Protein AF-A0AA40BGR5-F1 (afdb_monomer_lite)

Organism: NCBI:txid1954250

Sequence (204 aa):
MEEKKPSAESEKVHRRSKRTSSKPPSPSQRLQRAAAMRRQRLAENTSQNIFEPGDKKKPPAVASTPVVPPRRPSARLVVLESSSQRTSSKFTSGEGSMAPAQDDRDIADKDILKGLKIICAASADPDLDNWIRCKTGLRLRRFLADLKTFDTLSEEGKSAVDEQRARRRRAERRRLQAERGAAREVVAQRSMRIQAPPPPGPAG

Foldseek 3Di:
DDDDDDDDDDDDDDDDPPPDPDDDDDPVRVVVVVVVVVVVVVVVVVVPPDDDDDDDDDDDDDDDDDDDDDDDDDDDDDDDDDDDDDPDDDPPPDPDDPDPPDDCVPPDPVVVVVVVVVLVVLLVDPVSQVVVCVVPVDRSVVVVVVVVVVVVVVVVVVVVVVVVVVVVVVVVVVVVVVVVVVVVVVVVVVVVVVPDDDDDDDDD

Structure (mmCIF, N/CA/C/O backbone):
data_AF-A0AA40BGR5-F1
#
_entry.id   AF-A0AA40BGR5-F1
#
loop_
_atom_site.group_PDB
_atom_site.id
_atom_site.type_symbol
_atom_site.label_atom_id
_atom_site.label_alt_id
_atom_site.label_comp_id
_atom_site.label_asym_id
_atom_site.label_entity_id
_atom_site.label_seq_id
_atom_site.pdbx_PDB_ins_code
_atom_site.Cartn_x
_atom_site.Cartn_y
_atom_site.Cartn_z
_atom_site.occupancy
_atom_site.B_iso_or_equiv
_atom_site.auth_seq_id
_atom_site.auth_comp_id
_atom_site.auth_asym_id
_atom_site.auth_atom_id
_atom_site.pdbx_PDB_model_num
ATOM 1 N N . MET A 1 1 ? -61.300 -54.242 -18.353 1.00 46.94 1 MET A N 1
ATOM 2 C CA . MET A 1 1 ? -60.068 -53.986 -17.582 1.00 46.94 1 MET A CA 1
ATOM 3 C C . MET A 1 1 ? -60.137 -52.518 -17.179 1.00 46.94 1 MET A C 1
ATOM 5 O O . MET A 1 1 ? -59.712 -51.665 -17.936 1.00 46.94 1 MET A O 1
ATOM 9 N N . GLU A 1 2 ? -60.947 -52.111 -16.202 1.00 50.00 2 GLU A N 1
ATOM 10 C CA . GLU A 1 2 ? -60.840 -52.455 -14.775 1.00 50.00 2 GLU 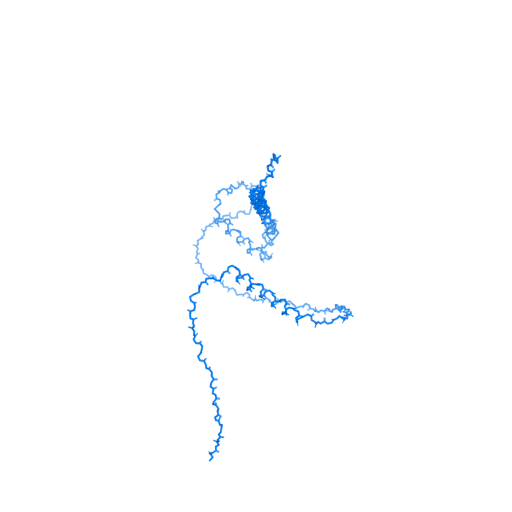A CA 1
ATOM 11 C C . GLU A 1 2 ? -59.383 -52.554 -14.321 1.00 50.00 2 GLU A C 1
ATOM 13 O O . GLU A 1 2 ? -58.781 -53.609 -14.446 1.00 50.00 2 GLU A O 1
ATOM 18 N N . GLU A 1 3 ? -58.859 -51.451 -13.786 1.00 54.75 3 GLU A N 1
ATOM 19 C CA . GLU A 1 3 ? -58.267 -51.454 -12.451 1.00 54.75 3 GLU A CA 1
ATOM 20 C C . GLU A 1 3 ? -58.637 -50.165 -11.713 1.00 54.75 3 GLU A C 1
ATOM 22 O O . GLU A 1 3 ? -58.985 -49.135 -12.288 1.00 54.75 3 GLU A O 1
ATOM 27 N N . LYS A 1 4 ? -58.680 -50.316 -10.399 1.00 58.12 4 LYS A N 1
ATOM 28 C CA . LYS A 1 4 ? -59.527 -49.647 -9.424 1.00 58.12 4 LYS A CA 1
ATOM 29 C C . LYS A 1 4 ? -58.630 -49.314 -8.233 1.00 58.12 4 LYS A C 1
ATOM 31 O O . LYS A 1 4 ? -57.766 -50.125 -7.914 1.00 58.12 4 LYS A O 1
ATOM 36 N N . LYS A 1 5 ? -58.993 -48.248 -7.500 1.00 56.66 5 LYS A N 1
ATOM 37 C CA . LYS A 1 5 ? -58.619 -47.887 -6.105 1.00 56.66 5 LYS A CA 1
ATOM 38 C C . LYS A 1 5 ? -57.468 -46.866 -5.929 1.00 56.66 5 LYS A C 1
ATOM 40 O O . LYS A 1 5 ? -56.557 -46.838 -6.742 1.00 56.66 5 LYS A O 1
ATOM 45 N N . PRO A 1 6 ? -57.414 -46.159 -4.776 1.00 56.72 6 PRO A N 1
ATOM 46 C CA . PRO A 1 6 ? -58.539 -45.565 -4.044 1.00 56.72 6 PRO A CA 1
ATOM 47 C C . PRO A 1 6 ? -58.263 -44.154 -3.472 1.00 56.72 6 PRO A C 1
ATOM 49 O O . PRO A 1 6 ? -57.140 -43.676 -3.370 1.00 56.72 6 PRO A O 1
ATOM 52 N N . SER A 1 7 ? -59.376 -43.562 -3.042 1.00 49.12 7 SER A N 1
ATOM 53 C CA . SER A 1 7 ? -59.589 -42.426 -2.140 1.00 49.12 7 SER A CA 1
ATOM 54 C C . SER A 1 7 ? -58.757 -42.400 -0.845 1.00 49.12 7 SER A C 1
ATOM 56 O O . SER A 1 7 ? -58.614 -43.432 -0.194 1.00 49.12 7 SER A O 1
ATOM 58 N N . ALA A 1 8 ? -58.363 -41.190 -0.426 1.00 55.03 8 ALA A N 1
ATOM 59 C CA . ALA A 1 8 ? -58.409 -40.663 0.953 1.00 55.03 8 ALA A CA 1
ATOM 60 C C . ALA A 1 8 ? -58.258 -39.122 0.854 1.00 55.03 8 ALA A C 1
ATOM 62 O O . ALA A 1 8 ? -57.326 -38.643 0.214 1.00 55.03 8 ALA A O 1
ATOM 63 N N . GLU A 1 9 ? -59.249 -38.297 1.223 1.00 40.22 9 GLU A N 1
ATOM 64 C CA . GLU A 1 9 ? -59.470 -37.779 2.595 1.00 40.22 9 GLU A CA 1
ATOM 65 C C . GLU A 1 9 ? -58.158 -37.344 3.274 1.00 40.22 9 GLU A C 1
ATOM 67 O O . GLU A 1 9 ? -57.203 -38.101 3.315 1.00 40.22 9 GLU A O 1
ATOM 72 N N . SER A 1 10 ? -58.000 -36.192 3.913 1.00 46.91 10 SER A N 1
ATOM 73 C CA . SER A 1 10 ? -58.901 -35.149 4.395 1.00 46.91 10 SER A CA 1
ATOM 74 C C . SER A 1 10 ? -58.006 -34.083 5.072 1.00 46.91 10 SER A C 1
ATOM 76 O O . SER A 1 10 ? -56.840 -34.331 5.364 1.00 46.91 10 SER A O 1
ATOM 78 N N . GLU A 1 11 ? -58.563 -32.893 5.312 1.00 43.03 11 GLU A N 1
ATOM 79 C CA . GLU A 1 11 ? -58.196 -31.975 6.404 1.00 43.03 11 GLU A CA 1
ATOM 80 C C . GLU A 1 11 ? -56.718 -31.573 6.636 1.00 43.03 11 GLU A C 1
ATOM 82 O O . GLU A 1 11 ? -55.942 -32.287 7.262 1.00 43.03 11 GLU A O 1
ATOM 87 N N . LYS A 1 12 ? -56.404 -30.283 6.432 1.00 44.44 12 LYS A N 1
ATOM 88 C CA . LYS A 1 12 ? -56.296 -29.358 7.583 1.00 44.44 12 LYS A CA 1
ATOM 89 C C . LYS A 1 12 ? -56.033 -27.902 7.186 1.00 44.44 12 LYS A C 1
ATOM 91 O O . LYS A 1 12 ? -54.958 -27.514 6.752 1.00 44.44 12 LYS A O 1
ATOM 96 N N . VAL A 1 13 ? -57.023 -27.093 7.555 1.00 47.12 13 VAL A N 1
ATOM 97 C CA . VAL A 1 13 ? -56.861 -25.896 8.390 1.00 47.12 13 VAL A CA 1
ATOM 98 C C . VAL A 1 13 ? -56.198 -24.674 7.752 1.00 47.12 13 VAL A C 1
ATOM 100 O O . VAL A 1 13 ? -54.989 -24.462 7.738 1.00 47.12 13 VAL A O 1
ATOM 103 N N . HIS A 1 14 ? -57.099 -23.756 7.411 1.00 46.03 14 HIS A N 1
ATOM 104 C CA . HIS A 1 14 ? -56.945 -22.317 7.550 1.00 46.03 14 HIS A CA 1
ATOM 105 C C . HIS A 1 14 ? -56.032 -21.915 8.722 1.00 46.03 14 HIS A C 1
ATOM 107 O O . HIS A 1 14 ? -56.434 -21.949 9.886 1.00 46.03 14 HIS A O 1
ATOM 113 N N . ARG A 1 15 ? -54.858 -21.362 8.417 1.00 49.06 15 ARG A N 1
ATOM 114 C CA . ARG A 1 15 ? -54.225 -20.360 9.283 1.00 49.06 15 ARG A CA 1
ATOM 115 C C . ARG A 1 15 ? -53.835 -19.128 8.483 1.00 49.06 15 ARG A C 1
ATOM 117 O O . ARG A 1 15 ? -52.681 -18.895 8.163 1.00 49.06 15 ARG A O 1
ATOM 124 N N . ARG A 1 16 ? -54.866 -18.319 8.219 1.00 42.47 16 ARG A N 1
ATOM 125 C CA . ARG A 1 16 ? -54.910 -16.878 8.511 1.00 42.47 16 ARG A CA 1
ATOM 126 C C . ARG A 1 16 ? -53.517 -16.238 8.582 1.00 42.47 16 ARG A C 1
ATOM 128 O O . ARG A 1 16 ? -52.971 -16.071 9.673 1.00 42.47 16 ARG A O 1
ATOM 135 N N . SER A 1 17 ? -52.994 -15.827 7.427 1.00 47.88 17 SER A N 1
ATOM 136 C CA . SER A 1 17 ? -51.892 -14.868 7.321 1.00 47.88 17 SER A CA 1
ATOM 137 C C . SER A 1 17 ? -52.306 -13.554 7.981 1.00 47.88 17 SER A C 1
ATOM 139 O O . SER A 1 17 ? -52.783 -12.621 7.338 1.00 47.88 17 SER A O 1
ATOM 141 N N . LYS A 1 18 ? -52.143 -13.476 9.306 1.00 51.19 18 LYS A N 1
ATOM 142 C CA . LYS A 1 18 ? -52.106 -12.208 10.024 1.00 51.19 18 LYS A CA 1
ATOM 143 C C . LYS A 1 18 ? -50.820 -11.521 9.581 1.00 51.19 18 LYS A C 1
ATOM 145 O O . LYS A 1 18 ? -49.750 -11.802 10.111 1.00 51.19 18 LYS A O 1
ATOM 150 N N . ARG A 1 19 ? -50.932 -10.628 8.594 1.00 46.38 19 ARG A N 1
ATOM 151 C CA . ARG A 1 19 ? -49.952 -9.567 8.342 1.00 46.38 19 ARG A CA 1
ATOM 152 C C . ARG A 1 19 ? -49.876 -8.732 9.621 1.00 46.38 19 ARG A C 1
ATOM 154 O O . ARG A 1 19 ? -50.628 -7.782 9.799 1.00 46.38 19 ARG A O 1
ATOM 161 N N . THR A 1 20 ? -49.033 -9.139 10.565 1.00 54.88 20 THR A N 1
ATOM 162 C CA . THR A 1 20 ? -48.689 -8.306 11.712 1.00 54.88 20 THR A CA 1
ATOM 163 C C . THR A 1 20 ? -47.760 -7.226 11.186 1.00 54.88 20 THR A C 1
ATOM 165 O O . THR A 1 20 ? -46.632 -7.519 10.790 1.00 54.88 20 THR A O 1
ATOM 168 N N . SER A 1 21 ? -48.260 -5.994 11.142 1.00 53.72 21 SER A N 1
ATOM 169 C CA . SER A 1 21 ? -47.488 -4.767 10.963 1.00 53.72 21 SER A CA 1
ATOM 170 C C . SER A 1 21 ? -46.196 -4.850 11.781 1.00 53.72 21 SER A C 1
ATOM 172 O O . SER A 1 21 ? -46.235 -4.865 13.015 1.00 53.72 21 SER A O 1
ATOM 174 N N . SER A 1 22 ? -45.060 -4.997 11.102 1.00 57.28 22 SER A N 1
ATOM 175 C CA . SER A 1 22 ? -43.782 -5.331 11.724 1.00 57.28 22 SER A CA 1
ATOM 176 C C . SER A 1 22 ? -43.213 -4.124 12.460 1.00 57.28 22 SER A C 1
ATOM 178 O O . SER A 1 22 ? -42.431 -3.346 11.914 1.00 57.28 22 SER A O 1
ATOM 180 N N . LYS A 1 23 ? -43.591 -3.977 13.729 1.00 73.12 23 LYS A N 1
ATOM 181 C CA . LYS A 1 23 ? -42.807 -3.192 14.680 1.00 73.12 23 LYS A CA 1
ATOM 182 C C . LYS A 1 23 ? -41.430 -3.866 14.782 1.00 73.12 23 LYS A C 1
ATOM 184 O O . LYS A 1 23 ? -41.389 -5.090 14.943 1.00 73.12 23 LYS A O 1
ATOM 189 N N . PRO A 1 24 ? -40.317 -3.128 14.634 1.00 77.88 24 PRO A N 1
ATOM 190 C CA . PRO A 1 24 ? -38.993 -3.726 14.703 1.00 77.88 24 PRO A CA 1
ATOM 191 C C . PRO A 1 24 ? -38.830 -4.441 16.053 1.00 77.88 24 PRO A C 1
ATOM 193 O O . PRO A 1 24 ? -39.281 -3.915 17.076 1.00 77.88 24 PRO A O 1
ATOM 196 N N . PRO A 1 25 ? -38.229 -5.646 16.067 1.00 78.56 25 PRO A N 1
ATOM 197 C CA . PRO A 1 25 ? -38.085 -6.430 17.284 1.00 78.56 25 PRO A CA 1
ATOM 198 C C . PRO A 1 25 ? -37.357 -5.604 18.339 1.00 78.56 25 PRO A C 1
ATOM 200 O O . PRO A 1 25 ? -36.361 -4.932 18.041 1.00 78.56 25 PRO A O 1
ATOM 203 N N . SER A 1 26 ? -37.857 -5.659 19.573 1.00 83.56 26 SER A N 1
ATOM 204 C CA . SER A 1 26 ? -37.258 -4.899 20.664 1.00 83.56 26 SER A CA 1
ATOM 205 C C . SER A 1 26 ? -35.790 -5.315 20.854 1.00 83.56 26 SER A C 1
ATOM 207 O O . SER A 1 26 ? -35.414 -6.451 20.533 1.00 83.56 26 SER A O 1
ATOM 209 N N . PRO A 1 27 ? -34.928 -4.436 21.393 1.00 89.81 27 PRO A N 1
ATOM 210 C CA . PRO A 1 27 ? -33.527 -4.774 21.645 1.00 89.81 27 PRO A CA 1
ATOM 211 C C . PRO A 1 27 ? -33.349 -6.078 22.443 1.00 89.81 27 PRO A C 1
ATOM 213 O O . PRO A 1 27 ? -32.465 -6.874 22.130 1.00 89.81 27 PRO A O 1
ATOM 216 N N . SER A 1 28 ? -34.240 -6.343 23.407 1.00 89.25 28 SER A N 1
ATOM 217 C CA . SER A 1 28 ? -34.246 -7.579 24.201 1.00 89.25 28 SER A CA 1
ATOM 218 C C . SER A 1 28 ? -34.555 -8.823 23.352 1.00 89.25 28 SER A C 1
ATOM 220 O O . SER A 1 28 ? -33.844 -9.824 23.430 1.00 89.25 28 SER A O 1
ATOM 222 N N . GLN A 1 29 ? -35.541 -8.741 22.450 1.00 90.25 29 GLN A N 1
ATOM 223 C CA . GLN A 1 29 ? -35.878 -9.839 21.533 1.00 90.25 29 GLN A CA 1
ATOM 224 C C . GLN A 1 29 ? -34.753 -10.131 20.536 1.00 90.25 29 GLN A C 1
ATOM 226 O O . GLN A 1 29 ? -34.471 -11.291 20.234 1.00 90.25 29 GLN A O 1
ATOM 231 N N . ARG A 1 30 ? -34.070 -9.091 20.043 1.00 90.31 30 ARG A N 1
ATOM 232 C CA . ARG A 1 30 ? -32.898 -9.256 19.168 1.00 90.31 30 ARG A CA 1
ATOM 233 C C . ARG A 1 30 ? -31.765 -9.985 19.889 1.00 90.31 30 ARG A C 1
ATOM 235 O O . ARG A 1 30 ? -31.158 -10.878 19.301 1.00 90.31 30 ARG A O 1
ATOM 242 N N . LEU A 1 31 ? -31.512 -9.637 21.153 1.00 93.38 31 LEU A N 1
ATOM 243 C CA . LEU A 1 31 ? -30.481 -10.275 21.971 1.00 93.38 31 LEU A CA 1
ATOM 244 C C . LEU A 1 31 ? -30.804 -11.750 22.249 1.00 93.38 31 LEU A C 1
ATOM 246 O O . LEU A 1 31 ? -29.942 -12.605 22.054 1.00 93.38 31 LEU A O 1
ATOM 250 N N . GLN A 1 32 ? -32.047 -12.061 22.628 1.00 92.19 32 GLN A N 1
ATOM 251 C CA . GLN A 1 32 ? -32.492 -13.443 22.839 1.00 92.19 32 GLN A CA 1
ATOM 252 C C . GLN A 1 32 ? -32.370 -14.284 21.563 1.00 92.19 32 GLN A C 1
ATOM 254 O O . GLN A 1 32 ? -31.830 -15.390 21.600 1.00 92.19 32 GLN A O 1
ATOM 259 N N . ARG A 1 33 ? -32.788 -13.741 20.412 1.00 90.62 33 ARG A N 1
ATOM 260 C CA . ARG A 1 33 ? -32.666 -14.428 19.118 1.00 90.62 33 ARG A CA 1
ATOM 261 C C . ARG A 1 33 ? -31.206 -14.681 18.733 1.00 90.62 33 ARG A C 1
ATOM 263 O O . ARG A 1 33 ? -30.878 -15.766 18.262 1.00 90.62 33 ARG A O 1
ATOM 270 N N . ALA A 1 34 ? -30.316 -13.715 18.968 1.00 90.69 34 ALA A N 1
ATOM 271 C CA . ALA A 1 34 ? -28.883 -13.886 18.730 1.00 90.69 34 ALA A CA 1
ATOM 272 C C . ALA A 1 34 ? -28.260 -14.949 19.656 1.00 90.69 34 ALA A C 1
ATOM 274 O O . ALA A 1 34 ? -27.426 -15.741 19.213 1.00 90.69 34 ALA A O 1
ATOM 275 N N . ALA A 1 35 ? -28.682 -15.001 20.923 1.00 92.25 35 ALA A N 1
ATOM 276 C CA . ALA A 1 35 ? -28.231 -16.013 21.875 1.00 92.25 35 ALA A CA 1
ATOM 277 C C . ALA A 1 35 ? -28.683 -17.429 21.474 1.00 92.25 35 ALA A C 1
ATOM 279 O O . ALA A 1 35 ? -27.885 -18.363 21.552 1.00 92.25 35 ALA A O 1
ATOM 280 N N . ALA A 1 36 ? -29.918 -17.581 20.986 1.00 90.69 36 ALA A N 1
ATOM 281 C CA . ALA A 1 36 ? -30.430 -18.856 20.483 1.00 90.69 36 ALA A CA 1
ATOM 282 C C . ALA A 1 36 ? -29.616 -19.370 19.278 1.00 90.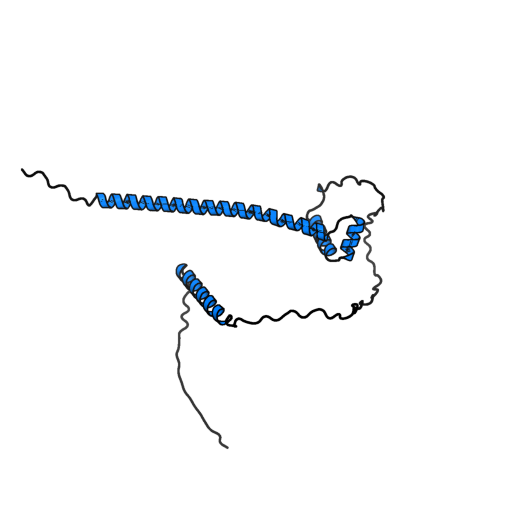69 36 ALA A C 1
ATOM 284 O O . ALA A 1 36 ? -29.165 -20.513 19.288 1.00 90.69 36 ALA A O 1
ATOM 285 N N . MET A 1 37 ? -29.321 -18.502 18.302 1.00 93.12 37 MET A N 1
ATOM 286 C CA . MET A 1 37 ? -28.497 -18.857 17.134 1.00 93.12 37 MET A CA 1
ATOM 287 C C . MET A 1 37 ? -27.072 -19.284 17.520 1.00 93.12 37 MET A C 1
ATOM 289 O O . MET A 1 37 ? -26.509 -20.197 16.920 1.00 93.12 37 MET A O 1
ATOM 293 N N . ARG A 1 38 ? -26.469 -18.646 18.534 1.00 86.00 38 ARG A N 1
ATOM 294 C CA . ARG A 1 38 ? -25.144 -19.048 19.041 1.00 86.00 38 ARG A CA 1
ATOM 295 C C . ARG A 1 38 ? -25.162 -20.434 19.688 1.00 86.00 38 ARG A C 1
ATOM 297 O O . ARG A 1 38 ? -24.223 -21.192 19.473 1.00 86.00 38 ARG A O 1
ATOM 304 N N . ARG A 1 39 ? -26.212 -20.771 20.446 1.00 85.50 39 ARG A N 1
ATOM 305 C CA . ARG A 1 39 ? -26.364 -22.104 21.058 1.00 85.50 39 ARG A CA 1
ATOM 306 C C . ARG A 1 39 ? -26.502 -23.198 20.002 1.00 85.50 39 ARG A C 1
ATOM 308 O O . ARG A 1 39 ? -25.859 -24.231 20.134 1.00 85.50 39 ARG A O 1
ATOM 315 N N . GLN A 1 40 ? -27.265 -22.940 18.940 1.00 83.38 40 GLN A N 1
ATOM 316 C CA . GLN A 1 40 ? -27.423 -23.891 17.839 1.00 83.38 40 GLN A CA 1
ATOM 317 C C . GLN A 1 40 ? -26.089 -24.184 17.134 1.00 83.38 40 GLN A C 1
ATOM 319 O O . GLN A 1 40 ? -25.751 -25.344 16.931 1.00 83.38 40 GLN A O 1
ATOM 324 N N . ARG A 1 41 ? -25.279 -23.152 16.859 1.00 78.94 41 ARG A N 1
ATOM 325 C CA . ARG A 1 41 ? -23.955 -23.332 16.235 1.00 78.94 41 ARG A CA 1
ATOM 326 C C . ARG A 1 41 ? -22.987 -24.159 17.078 1.00 78.94 41 ARG A C 1
ATOM 328 O O . ARG A 1 41 ? -22.175 -24.882 16.519 1.00 78.94 41 ARG A O 1
ATOM 335 N N . LEU A 1 42 ? -23.043 -24.043 18.406 1.00 73.81 42 LEU A N 1
ATOM 336 C CA . LEU A 1 42 ? -22.201 -24.861 19.283 1.00 73.81 42 LEU A CA 1
ATOM 337 C C . LEU A 1 42 ? -22.646 -26.328 19.279 1.00 73.81 42 LEU A C 1
ATOM 339 O O . LEU A 1 42 ? -21.789 -27.200 19.276 1.00 73.81 42 LEU A O 1
ATOM 343 N N . ALA A 1 43 ? -23.953 -26.597 19.213 1.00 68.31 43 ALA A N 1
ATOM 344 C CA . ALA A 1 43 ? -24.469 -27.962 19.123 1.00 68.31 43 ALA A CA 1
ATOM 345 C C . ALA A 1 43 ? -24.129 -28.632 17.778 1.00 68.31 43 ALA A C 1
ATOM 347 O O . ALA A 1 43 ? -23.719 -29.787 17.763 1.00 68.31 43 ALA A O 1
ATOM 348 N N . GLU A 1 44 ? -24.224 -27.903 16.661 1.00 64.88 44 GLU A N 1
ATOM 349 C CA . GLU A 1 44 ? -23.869 -28.425 15.329 1.00 64.88 44 GLU A CA 1
ATOM 350 C C . GLU A 1 44 ? -22.361 -28.707 15.188 1.00 64.88 44 GLU A C 1
ATOM 352 O O . GLU A 1 44 ? -21.972 -29.666 14.525 1.00 64.88 44 GLU A O 1
ATOM 357 N N . ASN A 1 45 ? -21.499 -27.931 15.856 1.00 58.56 45 ASN A N 1
ATOM 358 C CA . ASN A 1 45 ? -20.044 -28.104 15.771 1.00 58.56 45 ASN A CA 1
ATOM 359 C C . ASN A 1 45 ? -19.503 -29.246 16.660 1.00 58.56 45 ASN A C 1
ATOM 361 O O . ASN A 1 45 ? -18.371 -29.690 16.482 1.00 58.56 45 ASN A O 1
ATOM 365 N N . THR A 1 46 ? -20.300 -29.750 17.607 1.00 56.31 46 THR A N 1
ATOM 366 C CA . THR A 1 46 ? -19.939 -30.911 18.441 1.00 56.31 46 THR A CA 1
ATOM 367 C C . THR A 1 46 ? -20.158 -32.243 17.711 1.00 56.31 46 THR A C 1
ATOM 369 O O . THR A 1 46 ? -19.515 -33.232 18.050 1.00 56.31 46 THR A O 1
ATOM 372 N N . SER A 1 47 ? -20.985 -32.286 16.661 1.00 54.47 47 SER A N 1
ATOM 373 C CA . SER A 1 47 ? -21.267 -33.524 15.916 1.00 54.47 47 SER A CA 1
ATOM 374 C C . SER A 1 47 ? -20.276 -33.847 14.787 1.00 54.47 47 SER A C 1
ATOM 376 O O . SER A 1 47 ? -20.393 -34.913 14.193 1.00 54.47 47 SER A O 1
ATOM 378 N N . GLN A 1 48 ? -19.298 -32.982 14.485 1.00 53.44 48 GLN A N 1
ATOM 379 C CA . GLN A 1 48 ? -18.296 -33.228 13.427 1.00 53.44 48 GLN A CA 1
ATOM 380 C C . GLN A 1 48 ? -16.882 -33.553 13.932 1.00 53.44 48 GLN A C 1
ATOM 382 O O . GLN A 1 48 ? -15.970 -33.683 13.122 1.00 53.44 48 GLN A O 1
ATOM 387 N N . ASN A 1 49 ? -16.673 -33.711 15.243 1.00 47.16 49 ASN A N 1
ATOM 388 C CA . ASN A 1 49 ? -15.335 -33.943 15.801 1.00 47.16 49 ASN A CA 1
ATOM 389 C C . ASN A 1 49 ? -15.295 -35.132 16.771 1.00 47.16 49 ASN A C 1
ATOM 391 O O . ASN A 1 49 ? -14.784 -35.043 17.884 1.00 47.16 49 ASN A O 1
ATOM 395 N N . ILE A 1 50 ? -15.864 -36.255 16.331 1.00 49.09 50 ILE A N 1
ATOM 396 C CA . ILE A 1 50 ? -15.608 -37.568 16.923 1.00 49.09 50 ILE A CA 1
ATOM 397 C C . ILE A 1 50 ? -14.902 -38.398 15.848 1.00 49.09 50 ILE A C 1
ATOM 399 O O . ILE A 1 50 ? -15.539 -39.096 15.064 1.00 49.09 50 ILE A O 1
ATOM 403 N N . PHE A 1 51 ? -13.577 -38.275 15.787 1.00 41.28 51 PHE A N 1
ATOM 404 C CA . PHE A 1 51 ? -12.722 -39.343 15.286 1.00 41.28 51 PHE A CA 1
ATOM 405 C C . PHE A 1 51 ? -11.532 -39.504 16.231 1.00 41.28 51 PHE A C 1
ATOM 407 O O . PHE A 1 51 ? -10.943 -38.534 16.705 1.00 41.28 51 PHE A O 1
ATOM 414 N N . GLU A 1 52 ? -11.299 -40.767 16.545 1.00 40.25 52 GLU A N 1
ATOM 415 C CA . GLU A 1 52 ? -10.482 -41.341 17.605 1.00 40.25 52 GLU A CA 1
ATOM 416 C C . GLU A 1 52 ? -8.971 -41.034 17.544 1.00 40.25 52 GLU A C 1
ATOM 418 O O . GLU A 1 52 ? -8.448 -40.626 16.503 1.00 40.25 52 GLU A O 1
ATOM 423 N N . PRO A 1 53 ? -8.245 -41.273 18.657 1.00 48.81 53 PRO A N 1
ATOM 424 C CA . PRO A 1 53 ? -6.803 -41.108 18.749 1.00 48.81 53 PRO A CA 1
ATOM 425 C C . PRO A 1 53 ? -6.057 -42.382 18.314 1.00 48.81 53 PRO A C 1
ATOM 427 O O . PRO A 1 53 ? -6.308 -43.463 18.831 1.00 48.81 53 PRO A O 1
ATOM 430 N N . GLY A 1 54 ? -5.053 -42.237 17.446 1.00 39.25 54 GLY A N 1
ATOM 431 C CA . GLY A 1 54 ? -4.028 -43.266 17.230 1.00 39.25 54 GLY A CA 1
ATOM 432 C C . GLY A 1 54 ? -3.717 -43.545 15.762 1.00 39.25 54 GLY A C 1
ATOM 433 O O . GLY A 1 54 ? -4.517 -44.136 15.056 1.00 39.25 54 GLY A O 1
ATOM 434 N N . ASP A 1 55 ? -2.545 -43.115 15.291 1.00 40.88 55 ASP A N 1
ATOM 435 C CA . ASP A 1 55 ? -1.457 -44.041 14.950 1.00 40.88 55 ASP A CA 1
ATOM 436 C C . ASP A 1 55 ? -0.279 -43.315 14.293 1.00 40.88 55 ASP A C 1
ATOM 438 O O . ASP A 1 55 ? -0.403 -42.515 13.364 1.00 40.88 55 ASP A O 1
ATOM 442 N N . LYS A 1 56 ? 0.917 -43.625 14.793 1.00 53.28 56 LYS A N 1
ATOM 443 C CA . LYS A 1 56 ? 2.196 -43.139 14.279 1.00 53.28 56 LYS A CA 1
ATOM 444 C C . LYS A 1 56 ? 2.519 -43.869 12.971 1.00 53.28 56 LYS A C 1
ATOM 446 O O . LYS A 1 56 ? 2.905 -45.034 13.014 1.00 53.28 56 LYS A O 1
ATOM 451 N N . LYS A 1 57 ? 2.476 -43.190 11.818 1.00 44.44 57 LYS A N 1
ATOM 452 C CA . LYS A 1 57 ? 3.118 -43.682 10.582 1.00 44.44 57 LYS A CA 1
ATOM 453 C C . LYS A 1 57 ? 3.977 -42.613 9.892 1.00 44.44 57 LYS A C 1
ATOM 455 O O . LYS A 1 57 ? 3.494 -41.633 9.344 1.00 44.44 57 LYS A O 1
ATOM 460 N N . LYS A 1 58 ? 5.283 -42.878 10.002 1.00 47.91 58 LYS A N 1
ATOM 461 C CA . LYS A 1 58 ? 6.469 -42.528 9.196 1.00 47.91 58 LYS A CA 1
ATOM 462 C C . LYS A 1 58 ? 6.223 -41.821 7.838 1.00 47.91 58 LYS A C 1
ATOM 464 O O . LYS A 1 58 ? 5.389 -42.295 7.069 1.00 47.91 58 LYS A O 1
ATOM 469 N N . PRO A 1 59 ? 7.016 -40.791 7.472 1.00 51.56 59 PRO A N 1
ATOM 470 C CA . PRO A 1 59 ? 6.972 -40.198 6.133 1.00 51.56 59 PRO A CA 1
ATOM 471 C C . PRO A 1 59 ? 7.679 -41.098 5.099 1.00 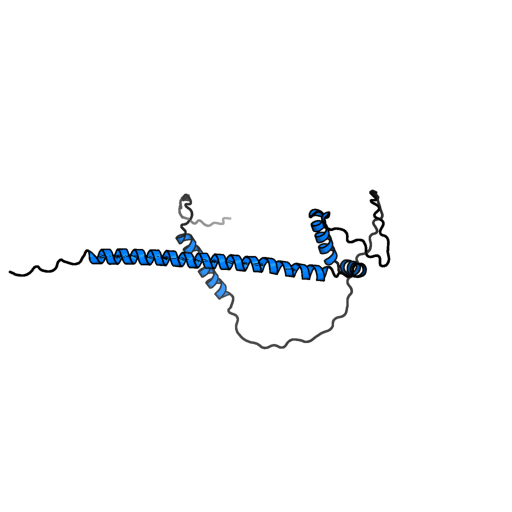51.56 59 PRO A C 1
ATOM 473 O O . PRO A 1 59 ? 8.763 -41.614 5.396 1.00 51.56 59 PRO A O 1
ATOM 476 N N . PRO A 1 60 ? 7.131 -41.290 3.883 1.00 48.62 60 PRO A N 1
ATOM 477 C CA . PRO A 1 60 ? 7.891 -41.869 2.789 1.00 48.62 60 PRO A CA 1
ATOM 478 C C . PRO A 1 60 ? 8.818 -40.823 2.159 1.00 48.62 60 PRO A C 1
ATOM 480 O O . PRO A 1 60 ? 8.442 -39.685 1.879 1.00 48.62 60 PRO A O 1
ATOM 483 N N . ALA A 1 61 ? 10.056 -41.261 1.973 1.00 36.50 61 ALA A N 1
ATOM 484 C CA . ALA A 1 61 ? 11.150 -40.552 1.350 1.00 36.50 61 ALA A CA 1
ATOM 485 C C . ALA A 1 61 ? 10.982 -40.464 -0.180 1.00 36.50 61 ALA A C 1
ATOM 487 O O . ALA A 1 61 ? 10.433 -41.367 -0.805 1.00 36.50 61 ALA A O 1
ATOM 488 N N . VAL A 1 62 ? 11.490 -39.357 -0.731 1.00 49.22 62 VAL A N 1
ATOM 489 C CA . VAL A 1 62 ? 12.048 -39.150 -2.082 1.00 49.22 62 VAL A CA 1
ATOM 490 C C . VAL A 1 62 ? 11.908 -40.296 -3.095 1.00 49.22 62 VAL A C 1
ATOM 492 O O . VAL A 1 62 ? 12.559 -41.331 -2.979 1.00 49.22 62 VAL A O 1
ATOM 495 N N . ALA A 1 63 ? 11.201 -40.013 -4.190 1.00 39.72 63 ALA A N 1
ATOM 496 C CA . ALA A 1 63 ? 11.439 -40.647 -5.481 1.00 39.72 63 ALA A CA 1
ATOM 497 C C . ALA A 1 63 ? 11.475 -39.567 -6.570 1.00 39.72 63 ALA A C 1
ATOM 499 O O . ALA A 1 63 ? 10.511 -38.835 -6.791 1.00 39.72 63 ALA A O 1
ATOM 500 N N . SER A 1 64 ? 12.641 -39.458 -7.197 1.00 44.94 64 SER A N 1
ATOM 501 C CA . SER A 1 64 ? 12.953 -38.623 -8.348 1.00 44.94 64 SER A CA 1
ATOM 502 C C . SER A 1 64 ? 12.042 -38.936 -9.535 1.00 44.94 64 SER A C 1
ATOM 504 O O . SER A 1 64 ? 11.923 -40.093 -9.930 1.00 44.94 64 SER A O 1
ATOM 506 N N . THR A 1 65 ? 11.490 -37.906 -10.174 1.00 49.38 65 THR A N 1
ATOM 507 C CA . THR A 1 65 ? 10.945 -38.010 -11.536 1.00 49.38 65 THR A CA 1
ATOM 508 C C . THR A 1 65 ? 11.471 -36.873 -12.414 1.00 49.38 65 THR A C 1
ATOM 510 O O . THR A 1 65 ? 11.624 -35.750 -11.927 1.00 49.38 65 THR A O 1
ATOM 513 N N . PRO A 1 66 ? 11.795 -37.166 -13.687 1.00 44.31 66 PRO A N 1
ATOM 514 C CA . PRO A 1 66 ? 12.595 -36.307 -14.550 1.00 44.31 66 PRO A CA 1
ATOM 515 C C . PRO A 1 66 ? 11.831 -35.107 -15.123 1.00 44.31 66 PRO A C 1
ATOM 517 O O . PRO A 1 66 ? 10.620 -35.124 -15.331 1.00 44.31 66 PRO A O 1
ATOM 520 N N . VAL A 1 67 ? 12.628 -34.079 -15.407 1.00 46.41 67 VAL A N 1
ATOM 521 C CA . VAL A 1 67 ? 12.326 -32.821 -16.096 1.00 46.41 67 VAL A CA 1
ATOM 522 C C . VAL A 1 67 ? 11.526 -33.038 -17.386 1.00 46.41 67 VAL A C 1
ATOM 524 O O . VAL A 1 67 ? 11.993 -33.694 -18.313 1.00 46.41 67 VAL A O 1
ATOM 527 N N . VAL A 1 68 ? 10.363 -32.387 -17.479 1.00 53.34 68 VAL A N 1
ATOM 528 C CA . VAL A 1 68 ? 9.661 -32.105 -18.740 1.00 53.34 68 VAL A CA 1
ATOM 529 C C . VAL A 1 68 ? 9.530 -30.580 -18.856 1.00 53.34 68 VAL A C 1
ATOM 531 O O . VAL A 1 68 ? 8.934 -29.964 -17.971 1.00 53.34 68 VAL A O 1
ATOM 534 N N . PRO A 1 69 ? 10.088 -29.933 -19.896 1.00 65.75 69 PRO A N 1
ATOM 535 C CA . PRO A 1 69 ? 9.966 -28.488 -20.069 1.00 65.75 69 PRO A CA 1
ATOM 536 C C . PRO A 1 69 ? 8.562 -28.110 -20.579 1.00 65.75 69 PRO A C 1
ATOM 538 O O . PRO A 1 69 ? 8.036 -28.783 -21.473 1.00 65.75 69 PRO A O 1
ATOM 541 N N . PRO A 1 70 ? 7.943 -27.020 -20.087 1.00 57.84 70 PRO A N 1
ATOM 542 C CA . PRO A 1 70 ? 6.716 -26.513 -20.682 1.00 57.84 70 PRO A CA 1
ATOM 543 C C . PRO A 1 70 ? 6.989 -25.910 -22.067 1.00 57.84 70 PRO A C 1
ATOM 545 O O . PRO A 1 70 ? 7.898 -25.105 -22.280 1.00 57.84 70 PRO A O 1
ATOM 548 N N . ARG A 1 71 ? 6.166 -26.347 -23.022 1.00 42.84 71 ARG A N 1
ATOM 549 C CA . ARG A 1 71 ? 6.146 -25.952 -24.431 1.00 42.84 71 ARG A CA 1
ATOM 550 C C . ARG A 1 71 ? 5.859 -24.453 -24.582 1.00 42.84 71 ARG A C 1
ATOM 552 O O . ARG A 1 71 ? 4.873 -23.948 -24.053 1.00 42.84 71 ARG A O 1
ATOM 559 N N . ARG A 1 72 ? 6.691 -23.774 -25.377 1.00 54.28 72 ARG A N 1
ATOM 560 C CA . ARG A 1 72 ? 6.446 -22.428 -25.921 1.00 54.28 72 ARG A CA 1
ATOM 561 C C . ARG A 1 72 ? 5.192 -22.427 -26.809 1.00 54.28 72 ARG A C 1
ATOM 563 O O . ARG A 1 72 ? 5.125 -23.262 -27.713 1.00 54.28 72 ARG A O 1
ATOM 570 N N . PRO A 1 73 ? 4.261 -21.473 -26.670 1.00 51.41 73 PRO A N 1
ATOM 571 C CA . PRO A 1 73 ? 3.412 -21.089 -27.783 1.00 51.41 73 PRO A CA 1
ATOM 572 C C . PRO A 1 73 ? 4.197 -20.194 -28.750 1.00 51.41 73 PRO A C 1
ATOM 574 O O . PRO A 1 73 ? 4.884 -19.248 -28.370 1.00 51.41 73 PRO A O 1
ATOM 577 N N . SER A 1 74 ? 4.107 -20.591 -30.014 1.00 42.62 74 SER A N 1
ATOM 578 C CA . SER A 1 74 ? 4.737 -20.008 -31.188 1.00 42.62 74 SER A CA 1
ATOM 579 C C . SER A 1 74 ? 4.404 -18.527 -31.373 1.00 42.62 74 SER A C 1
ATOM 581 O O . SER A 1 74 ? 3.264 -18.098 -31.195 1.00 42.62 74 SER A O 1
ATOM 583 N N . ALA A 1 75 ? 5.415 -17.775 -31.800 1.00 41.56 75 ALA A N 1
ATOM 584 C CA . ALA A 1 75 ? 5.298 -16.421 -32.301 1.00 41.56 75 ALA A CA 1
ATOM 585 C C . ALA A 1 75 ? 4.307 -16.369 -33.476 1.00 41.56 75 ALA A C 1
ATOM 587 O O . ALA A 1 75 ? 4.548 -16.952 -34.533 1.00 41.56 75 ALA A O 1
ATOM 588 N N . ARG A 1 76 ? 3.212 -15.621 -33.318 1.00 44.50 76 ARG A N 1
ATOM 589 C CA . ARG A 1 76 ? 2.527 -15.009 -34.458 1.00 44.50 76 ARG A CA 1
ATOM 590 C C . ARG A 1 76 ? 2.949 -13.552 -34.526 1.00 44.50 76 ARG A C 1
ATOM 592 O O . ARG A 1 76 ? 2.481 -12.717 -33.759 1.00 44.50 76 ARG A O 1
ATOM 599 N N . LEU A 1 77 ? 3.861 -13.292 -35.458 1.00 41.88 77 LEU A N 1
ATOM 600 C CA . LEU A 1 77 ? 4.075 -11.982 -36.052 1.00 41.88 77 LEU A CA 1
ATOM 601 C C . LEU A 1 77 ? 2.728 -11.462 -36.570 1.00 41.88 77 LEU A C 1
ATOM 603 O O . LEU A 1 77 ? 2.173 -12.013 -37.517 1.00 41.88 77 LEU A O 1
ATOM 607 N N . VAL A 1 78 ? 2.213 -10.408 -35.947 1.00 44.66 78 VAL A N 1
ATOM 608 C CA . VAL A 1 78 ? 1.296 -9.467 -36.594 1.00 44.66 78 VAL A CA 1
ATOM 609 C C . VAL A 1 78 ? 2.097 -8.197 -36.829 1.00 44.66 78 VAL A C 1
ATOM 611 O O . VAL A 1 78 ? 2.438 -7.459 -35.907 1.00 44.66 78 VAL A O 1
ATOM 614 N N . VAL A 1 79 ? 2.496 -8.046 -38.086 1.00 41.41 79 VAL A N 1
ATOM 615 C CA . VAL A 1 79 ? 3.164 -6.880 -38.652 1.00 41.41 79 VAL A CA 1
ATOM 616 C C . VAL A 1 79 ? 2.112 -5.799 -38.908 1.00 41.41 79 VAL A C 1
ATOM 618 O O . VAL A 1 79 ? 1.109 -6.069 -39.556 1.00 41.41 79 VAL A O 1
ATOM 621 N N . LEU A 1 80 ? 2.395 -4.619 -38.346 1.00 46.69 80 LEU A N 1
ATOM 622 C CA . LEU A 1 80 ? 2.039 -3.245 -38.728 1.00 46.69 80 LEU A CA 1
ATOM 623 C C . LEU A 1 80 ? 0.664 -2.958 -39.359 1.00 46.69 80 LEU A C 1
ATOM 625 O O . LEU A 1 80 ? 0.427 -3.308 -40.506 1.00 46.69 80 LEU A O 1
ATOM 629 N N . GLU A 1 81 ? -0.077 -2.039 -38.727 1.00 40.59 81 GLU A N 1
ATOM 630 C CA . GLU A 1 81 ? -0.432 -0.799 -39.427 1.00 40.59 81 GLU A CA 1
ATOM 631 C C . GLU A 1 81 ? -0.460 0.405 -38.472 1.00 40.59 81 GLU A C 1
ATOM 633 O O . GLU A 1 81 ? -0.766 0.309 -37.284 1.00 40.59 81 GLU A O 1
ATOM 638 N N . SER A 1 82 ? -0.008 1.528 -39.011 1.00 46.25 82 SER A N 1
ATOM 639 C CA . SER A 1 82 ? 0.554 2.682 -38.328 1.00 46.25 82 SER A CA 1
ATOM 640 C C . SER A 1 82 ? -0.500 3.754 -38.051 1.00 46.25 82 SER A C 1
ATOM 642 O O . SER A 1 82 ? -1.217 4.162 -38.956 1.00 46.25 82 SER A O 1
ATOM 644 N N . SER A 1 83 ? -0.497 4.335 -36.851 1.00 44.81 83 SER A N 1
ATOM 645 C CA . SER A 1 83 ? -0.945 5.718 -36.662 1.00 44.81 83 SER A CA 1
ATOM 646 C C . SER A 1 83 ? 0.054 6.438 -35.768 1.00 44.81 83 SER A C 1
ATOM 648 O O . SER A 1 83 ? 0.211 6.172 -34.579 1.00 44.81 83 SER A O 1
ATOM 650 N N . SER A 1 84 ? 0.817 7.286 -36.443 1.00 47.44 84 SER A N 1
ATOM 651 C CA . SER A 1 84 ? 1.921 8.085 -35.956 1.00 47.44 84 SER A CA 1
ATOM 652 C C . SER A 1 84 ? 1.404 9.277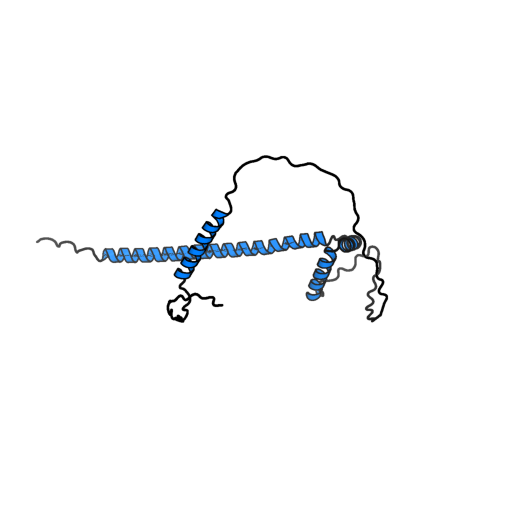 -35.155 1.00 47.44 84 SER A C 1
ATOM 654 O O . SER A 1 84 ? 0.892 10.230 -35.733 1.00 47.44 84 SER A O 1
ATOM 656 N N . GLN A 1 85 ? 1.654 9.285 -33.847 1.00 45.84 85 GLN A N 1
ATOM 657 C CA . GLN A 1 85 ? 1.904 10.524 -33.111 1.00 45.84 85 GLN A CA 1
ATOM 658 C C . GLN A 1 85 ? 3.220 10.372 -32.346 1.00 45.84 85 GLN A C 1
ATOM 660 O O . GLN A 1 85 ? 3.279 9.946 -31.196 1.00 45.84 85 GLN A O 1
ATOM 665 N N . ARG A 1 86 ? 4.314 10.670 -33.059 1.00 41.31 86 ARG A N 1
ATOM 666 C CA . ARG A 1 86 ? 5.661 10.835 -32.504 1.00 41.31 86 ARG A CA 1
ATOM 667 C C . ARG A 1 86 ? 5.661 12.069 -31.599 1.00 41.31 86 ARG A C 1
ATOM 669 O O . ARG A 1 86 ? 5.753 13.183 -32.101 1.00 41.31 86 ARG A O 1
ATOM 676 N N . THR A 1 87 ? 5.666 11.887 -30.285 1.00 47.97 87 THR A N 1
ATOM 677 C CA . THR A 1 87 ? 6.353 12.836 -29.400 1.00 47.97 87 THR A CA 1
ATOM 678 C C . THR A 1 87 ? 7.756 12.289 -29.187 1.00 47.97 87 THR A C 1
ATOM 680 O O . THR A 1 87 ? 7.969 11.351 -28.422 1.00 47.97 87 THR A O 1
ATOM 683 N N . SER A 1 88 ? 8.717 12.801 -29.951 1.00 49.91 88 SER A N 1
ATOM 684 C CA . SER A 1 88 ? 10.121 12.428 -29.836 1.00 49.91 88 SER A CA 1
ATOM 685 C C . SER A 1 88 ? 10.698 12.945 -28.515 1.00 49.91 88 SER A C 1
ATOM 687 O O . SER A 1 88 ? 11.161 14.083 -28.455 1.00 49.91 88 SER A O 1
ATOM 689 N N . SER A 1 89 ? 10.713 12.128 -27.463 1.00 51.72 89 SER A N 1
ATOM 690 C CA . SER A 1 89 ? 11.644 12.341 -26.356 1.00 51.72 89 SER A CA 1
ATOM 691 C C . SER A 1 89 ? 12.924 11.560 -26.648 1.00 51.72 89 SER A C 1
ATOM 693 O O . SER A 1 89 ? 12.961 10.338 -26.796 1.00 51.72 89 SER A O 1
ATOM 695 N N . LYS A 1 90 ? 13.986 12.330 -26.849 1.00 52.62 90 LYS A N 1
ATOM 696 C CA . LYS A 1 90 ? 15.338 11.884 -27.153 1.00 52.62 90 LYS A CA 1
ATOM 697 C C . LYS A 1 90 ? 15.890 11.151 -25.925 1.00 52.62 90 LYS A C 1
ATOM 699 O O . LYS A 1 90 ? 16.363 11.793 -24.998 1.00 52.62 90 LYS A O 1
ATOM 704 N N . PHE A 1 91 ? 15.822 9.820 -25.903 1.00 44.69 91 PHE A N 1
ATOM 705 C CA . PHE A 1 91 ? 16.573 9.019 -24.934 1.00 44.69 91 PHE A CA 1
ATOM 706 C C . PHE A 1 91 ? 18.053 9.071 -25.318 1.00 44.69 91 PHE A C 1
ATOM 708 O O . PHE A 1 91 ? 18.524 8.317 -26.168 1.00 44.69 91 PHE A O 1
ATOM 715 N N . THR A 1 92 ? 18.786 10.016 -24.737 1.00 44.91 92 THR A N 1
ATOM 716 C CA . THR A 1 92 ? 20.245 10.015 -24.793 1.00 44.91 92 THR A CA 1
ATOM 717 C C . THR A 1 92 ? 20.757 8.945 -23.840 1.00 44.91 92 THR A C 1
ATOM 719 O O . THR A 1 92 ? 20.616 9.066 -22.624 1.00 44.91 92 THR A O 1
ATOM 722 N N . SER A 1 93 ? 21.359 7.900 -24.399 1.00 53.31 93 SER A N 1
ATOM 723 C CA . SER A 1 93 ? 22.288 7.018 -23.697 1.00 53.31 93 SER A CA 1
ATOM 724 C C . SER A 1 93 ? 23.481 7.870 -23.255 1.00 53.31 93 SER A C 1
ATOM 726 O O . SER A 1 93 ? 24.390 8.118 -24.041 1.00 53.31 93 SER A O 1
ATOM 728 N N . GLY A 1 94 ? 23.395 8.423 -22.047 1.00 43.03 94 GLY A N 1
ATOM 729 C CA . GLY A 1 94 ? 24.346 9.379 -21.494 1.00 43.03 94 GLY A CA 1
ATOM 730 C C . GLY A 1 94 ? 24.987 8.821 -20.236 1.00 43.03 94 GLY A C 1
ATOM 731 O O . GLY A 1 94 ? 24.354 8.705 -19.193 1.00 43.03 94 GLY A O 1
ATOM 732 N N . GLU A 1 95 ? 26.247 8.457 -20.391 1.00 50.09 95 GLU A N 1
ATOM 733 C CA . GLU A 1 95 ? 27.255 8.228 -19.367 1.00 50.09 95 GLU A CA 1
ATOM 734 C C . GLU A 1 95 ? 27.163 9.269 -18.232 1.00 50.09 95 GLU A C 1
ATOM 736 O O . GLU A 1 95 ? 27.188 10.470 -18.487 1.00 50.09 95 GLU A O 1
ATOM 741 N N . GLY A 1 96 ? 27.017 8.804 -16.986 1.00 54.00 96 GLY A N 1
ATOM 742 C CA . GLY A 1 96 ? 27.479 9.467 -15.755 1.00 54.00 96 GLY A CA 1
ATOM 743 C C . GLY A 1 96 ? 27.127 10.935 -15.471 1.00 54.00 96 GLY A C 1
ATOM 744 O O . GLY A 1 96 ? 27.755 11.520 -14.593 1.00 54.00 96 GLY A O 1
ATOM 745 N N . SER A 1 97 ? 26.169 11.559 -16.155 1.00 46.72 97 SER A N 1
ATOM 746 C CA . SER A 1 97 ? 25.777 12.941 -15.873 1.00 46.72 97 SER A CA 1
ATOM 747 C C . SER A 1 97 ? 24.727 12.945 -14.764 1.00 46.72 97 SER A C 1
ATOM 749 O O . SER A 1 97 ? 23.620 12.443 -14.965 1.00 46.72 97 SER A O 1
ATOM 751 N N . MET A 1 98 ? 25.066 13.476 -13.580 1.00 58.75 98 MET A N 1
ATOM 752 C CA . MET A 1 98 ? 24.058 13.843 -12.582 1.00 58.75 98 MET A CA 1
ATOM 753 C C . MET A 1 98 ? 23.104 14.837 -13.244 1.00 58.75 98 MET A C 1
ATOM 755 O O . MET A 1 98 ? 23.414 16.021 -13.376 1.00 58.75 98 MET A O 1
ATOM 759 N N . ALA A 1 99 ? 21.964 14.325 -13.705 1.00 61.88 99 ALA A N 1
ATOM 760 C CA . ALA A 1 99 ? 20.877 15.143 -14.198 1.00 61.88 99 ALA A CA 1
ATOM 761 C C . ALA A 1 99 ? 20.512 16.164 -13.109 1.00 61.88 99 ALA A C 1
ATOM 763 O O . ALA A 1 99 ? 20.544 15.815 -11.921 1.00 61.88 99 ALA A O 1
ATOM 764 N N . PRO A 1 100 ? 20.189 17.417 -13.479 1.00 60.00 100 PRO A N 1
ATOM 765 C CA . PRO A 1 100 ? 19.694 18.381 -12.508 1.00 60.00 100 PRO A CA 1
ATOM 766 C C . PRO A 1 100 ? 18.511 17.743 -11.781 1.00 60.00 100 PRO A C 1
ATOM 768 O O . PRO A 1 100 ? 17.657 17.145 -12.438 1.00 60.00 100 PRO A O 1
ATOM 771 N N . ALA A 1 101 ? 18.504 17.818 -10.447 1.00 65.81 101 ALA A N 1
ATOM 772 C CA . ALA A 1 101 ? 17.409 17.313 -9.630 1.00 65.81 101 ALA A CA 1
ATOM 773 C C . ALA A 1 101 ? 16.112 17.931 -10.160 1.00 65.81 101 ALA A C 1
ATOM 775 O O . ALA A 1 101 ? 15.885 19.132 -10.007 1.00 65.81 101 ALA A O 1
ATOM 776 N N . GLN A 1 102 ? 15.334 17.131 -10.888 1.00 71.00 102 GLN A N 1
ATOM 777 C CA . GLN A 1 102 ? 14.041 17.554 -11.393 1.00 71.00 102 GLN A CA 1
ATOM 778 C C . GLN A 1 102 ? 13.177 17.811 -10.161 1.00 71.00 102 GLN A C 1
ATOM 780 O O . GLN A 1 102 ? 13.123 16.987 -9.251 1.00 71.00 102 GLN A O 1
ATOM 785 N N . ASP A 1 103 ? 12.619 19.015 -10.078 1.00 80.06 103 ASP A N 1
ATOM 786 C CA . ASP A 1 103 ? 11.771 19.405 -8.962 1.00 80.06 103 ASP A CA 1
ATOM 787 C C . ASP A 1 103 ? 10.443 18.655 -9.099 1.00 80.06 103 ASP A C 1
ATOM 789 O O . ASP A 1 103 ? 9.649 18.985 -9.970 1.00 80.06 103 ASP A O 1
ATOM 793 N N . ASP A 1 104 ? 10.192 17.657 -8.248 1.00 83.81 104 ASP A N 1
ATOM 794 C CA . ASP A 1 104 ? 8.998 16.791 -8.304 1.00 83.81 104 ASP A CA 1
ATOM 795 C C . ASP A 1 104 ? 7.666 17.539 -8.045 1.00 83.81 104 ASP A C 1
ATOM 797 O O . ASP A 1 104 ? 6.594 16.932 -7.982 1.00 83.81 104 ASP A O 1
ATOM 801 N N . ARG A 1 105 ? 7.704 18.865 -7.858 1.00 84.62 105 ARG A N 1
ATOM 802 C CA . ARG A 1 105 ? 6.547 19.716 -7.533 1.00 84.62 105 ARG A CA 1
ATOM 803 C C . ARG A 1 105 ? 5.549 19.881 -8.674 1.00 84.62 105 ARG A C 1
ATOM 805 O O . ARG A 1 105 ? 4.415 20.277 -8.411 1.00 84.62 105 ARG A O 1
ATOM 812 N N . ASP A 1 106 ? 5.950 19.625 -9.915 1.00 87.19 106 ASP A N 1
ATOM 813 C CA . ASP A 1 106 ? 5.091 19.738 -11.097 1.00 87.19 106 ASP A CA 1
ATOM 814 C C . ASP A 1 106 ? 4.427 18.409 -11.501 1.00 87.19 106 ASP A C 1
ATOM 816 O O . ASP A 1 106 ? 3.595 18.378 -12.414 1.00 87.19 106 ASP A O 1
ATOM 820 N N . ILE A 1 107 ? 4.725 17.314 -10.795 1.00 87.81 107 ILE A N 1
ATOM 821 C CA . ILE A 1 107 ? 4.147 16.002 -11.078 1.00 87.81 107 ILE A CA 1
ATOM 822 C C . ILE A 1 107 ? 2.717 15.946 -10.534 1.00 87.81 107 ILE A C 1
ATOM 824 O O . ILE A 1 107 ? 2.473 15.961 -9.329 1.00 87.81 107 ILE A O 1
ATOM 828 N N . ALA A 1 108 ? 1.740 15.821 -11.432 1.00 93.31 108 ALA A N 1
ATOM 829 C CA . ALA A 1 108 ? 0.348 15.666 -11.037 1.00 93.31 108 ALA A CA 1
ATOM 830 C C . ALA A 1 108 ? 0.101 14.307 -10.354 1.00 93.31 108 ALA A C 1
ATOM 832 O O . ALA A 1 108 ? 0.521 13.263 -10.857 1.00 93.31 108 ALA A O 1
ATOM 833 N N . ASP A 1 109 ? -0.717 14.284 -9.294 1.00 93.81 109 ASP A N 1
ATOM 834 C CA . ASP A 1 109 ? -1.120 13.054 -8.585 1.00 93.81 109 ASP A CA 1
ATOM 835 C C . ASP A 1 109 ? -1.625 11.951 -9.527 1.00 93.81 109 ASP A C 1
ATOM 837 O O . ASP A 1 109 ? -1.381 10.760 -9.329 1.00 93.81 109 ASP A O 1
ATOM 841 N N . LYS A 1 110 ? -2.330 12.343 -10.597 1.00 96.06 110 LYS A N 1
ATOM 842 C CA . LYS A 1 110 ? -2.822 11.413 -11.622 1.00 96.06 110 LYS A CA 1
ATOM 843 C C . LYS A 1 110 ? -1.683 10.627 -12.264 1.00 96.06 110 LYS A C 1
ATOM 845 O O . LYS A 1 110 ? -1.864 9.445 -12.548 1.00 96.06 110 LYS A O 1
ATOM 850 N N . ASP A 1 111 ? -0.547 11.263 -12.501 1.00 94.81 111 ASP A N 1
ATOM 851 C CA . ASP A 1 111 ? 0.607 10.647 -13.144 1.00 94.81 111 ASP A CA 1
ATOM 852 C C . ASP A 1 111 ? 1.413 9.810 -12.153 1.00 94.81 111 ASP A C 1
ATOM 854 O O . ASP A 1 111 ? 1.830 8.711 -12.513 1.00 94.81 111 ASP A O 1
ATOM 858 N N . ILE A 1 112 ? 1.479 10.216 -10.880 1.00 93.44 112 ILE A N 1
ATOM 859 C CA . ILE A 1 112 ? 1.998 9.371 -9.791 1.00 93.44 112 ILE A CA 1
ATOM 860 C C . ILE A 1 112 ? 1.202 8.062 -9.714 1.00 93.44 112 ILE A C 1
ATOM 862 O O . ILE A 1 112 ? 1.769 6.969 -9.733 1.00 93.44 112 ILE A O 1
ATOM 866 N N . LEU A 1 113 ? -0.132 8.147 -9.695 1.00 95.25 113 LEU A N 1
ATOM 867 C CA . LEU A 1 113 ? -1.004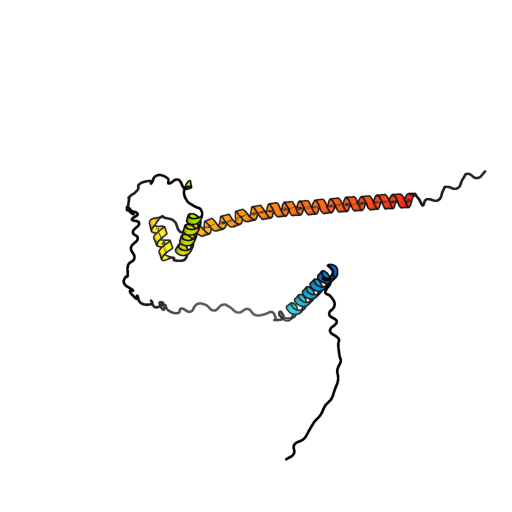 6.972 -9.622 1.00 95.25 113 LEU A CA 1
ATOM 868 C C . LEU A 1 113 ? -0.918 6.093 -10.878 1.00 95.25 113 LEU A C 1
ATOM 870 O O . LEU A 1 113 ? -0.993 4.866 -10.776 1.00 95.25 113 LEU A O 1
ATOM 874 N N . LYS A 1 114 ? -0.762 6.686 -12.067 1.00 96.94 114 LYS A N 1
ATOM 875 C CA . LYS A 1 114 ? -0.502 5.926 -13.302 1.00 96.94 114 LYS A CA 1
ATOM 876 C C . LYS A 1 114 ? 0.855 5.226 -13.238 1.00 96.94 114 LYS A C 1
ATOM 878 O O . LYS A 1 114 ? 0.920 4.035 -13.534 1.00 96.94 114 LYS A O 1
ATOM 883 N N . GLY A 1 115 ? 1.902 5.931 -12.816 1.00 94.88 115 GLY A N 1
ATOM 884 C CA . GLY A 1 115 ? 3.248 5.391 -12.649 1.00 94.88 115 GLY A CA 1
ATOM 885 C C . GLY A 1 115 ? 3.262 4.213 -11.683 1.00 94.88 115 GLY A C 1
ATOM 886 O O . GLY A 1 115 ? 3.762 3.144 -12.025 1.00 94.88 115 GLY A O 1
ATOM 887 N N . LEU A 1 116 ? 2.601 4.348 -10.531 1.00 95.69 116 LEU A N 1
ATOM 888 C CA . LEU A 1 116 ? 2.484 3.265 -9.558 1.00 95.69 116 LEU A CA 1
ATOM 889 C C . LEU A 1 116 ? 1.780 2.032 -10.145 1.00 95.69 116 LEU A C 1
ATOM 891 O O . LEU A 1 116 ? 2.241 0.913 -9.937 1.00 95.69 116 LEU A O 1
ATOM 895 N N . LYS A 1 117 ? 0.707 2.206 -10.930 1.00 96.19 117 LYS A N 1
ATOM 896 C CA . LYS A 1 117 ? 0.039 1.083 -11.618 1.00 96.19 117 LYS A CA 1
ATOM 897 C C . LYS A 1 117 ? 0.969 0.371 -12.598 1.00 96.19 117 LYS A C 1
ATOM 899 O O . LYS A 1 117 ? 0.989 -0.859 -12.622 1.00 96.19 117 LYS A O 1
ATOM 904 N N . ILE A 1 118 ? 1.736 1.133 -13.379 1.00 96.19 118 ILE A N 1
ATOM 905 C CA . ILE A 1 118 ? 2.715 0.589 -14.329 1.00 96.19 118 ILE A CA 1
ATOM 906 C C . ILE A 1 118 ? 3.796 -0.187 -13.576 1.00 96.19 118 ILE A C 1
ATOM 908 O O . ILE A 1 118 ? 4.100 -1.313 -13.952 1.00 96.19 118 ILE A O 1
ATOM 912 N N . ILE A 1 119 ? 4.323 0.368 -12.484 1.00 96.12 119 ILE A N 1
ATOM 913 C CA . ILE A 1 119 ? 5.332 -0.283 -11.640 1.00 96.12 119 ILE A CA 1
ATOM 914 C C . ILE A 1 119 ? 4.789 -1.585 -11.042 1.00 96.12 119 ILE A C 1
ATOM 916 O O . ILE A 1 119 ? 5.473 -2.606 -11.087 1.00 96.12 119 ILE A O 1
ATOM 920 N N . CYS A 1 120 ? 3.555 -1.588 -10.531 1.00 96.00 120 CYS A N 1
ATOM 921 C CA . CYS A 1 120 ? 2.916 -2.798 -10.016 1.00 96.00 120 CYS A CA 1
ATOM 922 C C . CYS A 1 120 ? 2.806 -3.881 -11.097 1.00 96.00 120 CYS A C 1
ATOM 924 O O . CYS A 1 120 ? 3.200 -5.021 -10.851 1.00 96.00 120 CYS A O 1
ATOM 926 N N . ALA A 1 121 ? 2.337 -3.529 -12.298 1.00 96.38 121 ALA A N 1
ATOM 927 C CA . ALA A 1 121 ? 2.254 -4.461 -13.422 1.00 96.38 121 ALA A CA 1
ATOM 928 C C . ALA A 1 121 ? 3.639 -4.973 -13.849 1.00 96.38 121 ALA A C 1
ATOM 930 O O . ALA A 1 121 ? 3.827 -6.175 -14.013 1.00 96.38 121 ALA A O 1
ATOM 931 N N . ALA A 1 122 ? 4.626 -4.079 -13.948 1.00 96.88 122 ALA A N 1
ATOM 932 C CA . ALA A 1 122 ? 5.994 -4.422 -14.314 1.00 96.88 122 ALA A CA 1
ATOM 933 C C . ALA A 1 122 ? 6.666 -5.342 -13.290 1.00 96.88 122 ALA A C 1
ATOM 935 O O . ALA A 1 122 ? 7.411 -6.237 -13.662 1.00 96.88 122 ALA A O 1
ATOM 936 N N . SER A 1 123 ? 6.369 -5.161 -12.001 1.00 96.88 123 SER A N 1
ATOM 937 C CA . SER A 1 123 ? 6.907 -6.005 -10.932 1.00 96.88 123 SER A CA 1
ATOM 938 C C . SER A 1 123 ? 6.356 -7.437 -10.942 1.00 96.88 123 SER A C 1
ATOM 940 O O . SER A 1 123 ? 6.983 -8.335 -10.375 1.00 96.88 123 SER A O 1
ATOM 942 N N . ALA A 1 124 ? 5.188 -7.658 -11.557 1.00 96.56 124 ALA A N 1
ATOM 943 C CA . ALA A 1 124 ? 4.584 -8.982 -11.674 1.00 96.56 124 ALA A CA 1
ATOM 944 C C . ALA A 1 124 ? 5.275 -9.843 -12.744 1.00 96.56 124 ALA A C 1
ATOM 946 O O . ALA A 1 124 ? 5.219 -11.069 -12.659 1.00 96.56 124 ALA A O 1
ATOM 947 N N . ASP A 1 125 ? 5.950 -9.210 -13.706 1.00 97.00 125 ASP A N 1
ATOM 948 C CA . ASP A 1 125 ? 6.769 -9.870 -14.718 1.00 97.00 125 ASP A CA 1
ATOM 949 C C . ASP A 1 125 ? 8.248 -9.901 -14.268 1.00 97.00 125 ASP A C 1
ATOM 951 O O . ASP A 1 125 ? 8.889 -8.851 -14.163 1.00 97.00 125 ASP A O 1
ATOM 955 N N . PRO A 1 126 ? 8.824 -11.087 -13.985 1.00 95.56 126 PRO A N 1
ATOM 956 C CA . PRO A 1 126 ? 10.212 -11.211 -13.548 1.00 95.56 126 PRO A CA 1
ATOM 957 C C . PRO A 1 126 ? 11.240 -10.671 -14.546 1.00 95.56 126 PRO A C 1
ATOM 959 O O . PRO A 1 126 ? 12.275 -10.168 -14.104 1.00 95.56 126 PRO A O 1
ATOM 962 N N . ASP A 1 127 ? 10.978 -10.772 -15.850 1.00 96.88 127 ASP A N 1
ATOM 963 C CA . ASP A 1 127 ? 11.920 -10.349 -16.887 1.00 96.88 127 ASP A CA 1
ATOM 964 C C . ASP A 1 127 ? 11.938 -8.823 -16.996 1.00 96.88 127 ASP A C 1
ATOM 966 O O . ASP A 1 127 ? 13.008 -8.211 -17.073 1.00 96.88 127 ASP A O 1
ATOM 970 N N . LEU A 1 128 ? 10.763 -8.194 -16.904 1.00 96.19 128 LEU A N 1
ATOM 971 C CA . LEU A 1 128 ? 10.633 -6.741 -16.889 1.00 96.19 128 LEU A CA 1
ATOM 972 C C . LEU A 1 128 ? 11.178 -6.130 -15.586 1.00 96.19 128 LEU A C 1
ATOM 974 O O . LEU A 1 128 ? 11.930 -5.158 -15.644 1.00 96.19 128 LEU A O 1
ATOM 978 N N . ASP A 1 129 ? 10.892 -6.726 -14.423 1.00 96.56 129 ASP A N 1
ATOM 979 C CA . ASP A 1 129 ? 11.490 -6.347 -13.129 1.00 96.56 129 ASP A CA 1
ATOM 980 C C . ASP A 1 129 ? 13.026 -6.429 -13.182 1.00 96.56 129 ASP A C 1
ATOM 982 O O . ASP A 1 129 ? 13.722 -5.515 -12.732 1.00 96.56 129 ASP A O 1
ATOM 986 N N . ASN A 1 130 ? 13.579 -7.491 -13.784 1.00 96.75 130 ASN A N 1
ATOM 987 C CA . ASN A 1 130 ? 15.025 -7.652 -13.913 1.00 96.75 130 ASN A CA 1
ATOM 988 C C . ASN A 1 130 ? 15.637 -6.670 -14.925 1.00 96.75 130 ASN A C 1
ATOM 990 O O . ASN A 1 130 ? 16.701 -6.111 -14.657 1.00 96.75 130 ASN A O 1
ATOM 994 N N . TRP A 1 131 ? 14.964 -6.398 -16.047 1.00 97.12 131 TRP A N 1
ATOM 995 C CA . TRP A 1 131 ? 15.401 -5.385 -17.013 1.00 97.12 131 TRP A CA 1
ATOM 996 C C . TRP A 1 131 ? 15.444 -3.986 -16.387 1.00 97.12 131 TRP A C 1
ATOM 998 O O . TRP A 1 131 ? 16.450 -3.285 -16.517 1.00 97.12 131 TRP A O 1
ATOM 1008 N N . ILE A 1 132 ? 14.400 -3.603 -15.643 1.00 95.12 132 ILE A N 1
ATOM 1009 C CA . ILE A 1 132 ? 14.350 -2.326 -14.920 1.00 95.12 132 ILE A CA 1
ATOM 1010 C C . ILE A 1 132 ? 15.472 -2.273 -13.887 1.00 95.12 132 ILE A C 1
ATOM 1012 O O . ILE A 1 132 ? 16.211 -1.294 -13.858 1.00 95.12 132 ILE A O 1
ATOM 1016 N N . ARG A 1 133 ? 15.687 -3.344 -13.116 1.00 96.81 133 ARG A N 1
ATOM 1017 C CA . ARG A 1 133 ? 16.803 -3.433 -12.166 1.00 96.81 133 ARG A CA 1
ATOM 1018 C C . ARG A 1 133 ? 18.158 -3.231 -12.839 1.00 96.81 133 ARG A C 1
ATOM 1020 O O . ARG A 1 133 ? 19.003 -2.536 -12.288 1.00 96.81 133 ARG A O 1
ATOM 1027 N N . CYS A 1 134 ? 18.390 -3.816 -14.010 1.00 96.56 134 CYS A N 1
ATOM 1028 C CA . CYS A 1 134 ? 19.640 -3.618 -14.743 1.00 96.56 134 CYS A CA 1
ATOM 1029 C C . CYS A 1 134 ? 19.829 -2.165 -15.203 1.00 96.56 134 CYS A C 1
ATOM 1031 O O . CYS A 1 134 ? 20.964 -1.720 -15.340 1.00 96.56 134 CYS A O 1
ATOM 1033 N N . LYS A 1 135 ? 18.739 -1.427 -15.447 1.00 96.12 135 LYS A N 1
ATOM 1034 C CA . LYS A 1 135 ? 18.781 -0.027 -15.890 1.00 96.12 135 LYS A CA 1
ATOM 1035 C C . LYS A 1 135 ? 18.852 0.979 -14.745 1.00 96.12 135 LYS A C 1
ATOM 1037 O O . LYS A 1 135 ? 19.577 1.957 -14.862 1.00 96.12 135 LYS A O 1
ATOM 1042 N N . THR A 1 136 ? 18.100 0.760 -13.671 1.00 94.06 136 THR A N 1
ATOM 1043 C CA . THR A 1 136 ? 17.914 1.728 -12.576 1.00 94.06 136 THR A CA 1
ATOM 1044 C C . THR A 1 136 ? 18.560 1.288 -11.264 1.00 94.06 136 THR A C 1
ATOM 1046 O O . THR A 1 136 ? 18.630 2.069 -10.323 1.00 94.06 136 THR A O 1
ATOM 1049 N N . GLY A 1 137 ? 18.989 0.028 -11.157 1.00 95.00 137 GLY A N 1
ATOM 1050 C CA . GLY A 1 137 ? 19.446 -0.587 -9.908 1.00 95.00 137 GLY A CA 1
ATOM 1051 C C . GLY A 1 137 ? 18.314 -1.004 -8.962 1.00 95.00 137 GLY A C 1
ATOM 1052 O O . GLY A 1 137 ? 18.561 -1.722 -7.990 1.00 95.00 137 GLY A O 1
ATOM 1053 N N . LEU A 1 138 ? 17.066 -0.615 -9.241 1.00 94.25 138 LEU A N 1
ATOM 1054 C CA . LEU A 1 138 ? 15.936 -0.824 -8.342 1.00 94.25 138 LEU A CA 1
ATOM 1055 C C . LEU A 1 138 ? 15.235 -2.160 -8.613 1.00 94.25 138 LEU A C 1
ATOM 1057 O O . LEU A 1 138 ? 14.823 -2.449 -9.733 1.00 94.25 138 LEU A O 1
ATOM 1061 N N . ARG A 1 139 ? 15.041 -2.967 -7.565 1.00 96.00 139 ARG A N 1
ATOM 1062 C CA . ARG A 1 139 ? 14.185 -4.165 -7.616 1.00 96.00 139 ARG A CA 1
ATOM 1063 C C . ARG A 1 139 ? 12.758 -3.761 -7.274 1.00 96.00 139 ARG A C 1
ATOM 1065 O O . ARG A 1 139 ? 12.471 -3.551 -6.094 1.00 96.00 139 ARG A O 1
ATOM 1072 N N . LEU A 1 140 ? 11.863 -3.696 -8.258 1.00 96.00 140 LEU A N 1
ATOM 1073 C CA . LEU A 1 140 ? 10.507 -3.180 -8.054 1.00 96.00 140 LEU A CA 1
ATOM 1074 C C . LEU A 1 140 ? 9.734 -4.016 -7.038 1.00 96.00 140 LEU A C 1
ATOM 1076 O O . LEU A 1 140 ? 9.097 -3.462 -6.149 1.00 96.00 140 LEU A O 1
ATOM 1080 N N . ARG A 1 141 ? 9.863 -5.348 -7.085 1.00 96.06 141 ARG A N 1
ATOM 1081 C CA . ARG A 1 141 ? 9.226 -6.226 -6.086 1.00 96.06 141 ARG A CA 1
ATOM 1082 C C . ARG A 1 141 ? 9.693 -5.959 -4.657 1.00 96.06 141 ARG A C 1
ATOM 1084 O O . ARG A 1 141 ? 8.886 -6.035 -3.736 1.00 96.06 141 ARG A O 1
ATOM 1091 N N . ARG A 1 142 ? 10.983 -5.657 -4.460 1.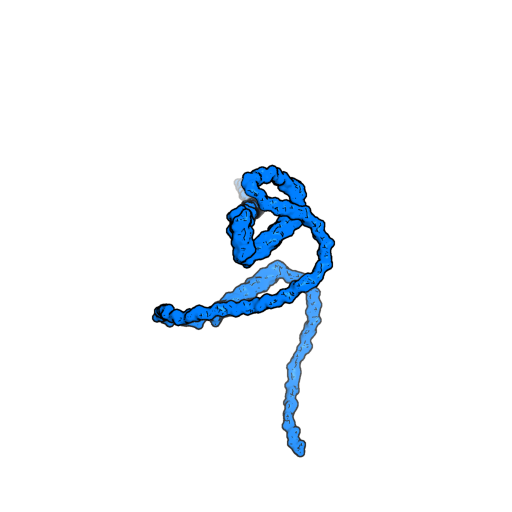00 96.38 142 ARG A N 1
ATOM 1092 C CA . ARG A 1 142 ? 11.514 -5.341 -3.125 1.00 96.38 142 ARG A CA 1
ATOM 1093 C C . ARG A 1 142 ? 11.044 -3.962 -2.681 1.00 96.38 142 ARG A C 1
ATOM 1095 O O . ARG A 1 142 ? 10.502 -3.846 -1.595 1.00 96.38 142 ARG A O 1
ATOM 1102 N N . PHE A 1 143 ? 11.164 -2.975 -3.561 1.00 94.44 143 PHE A N 1
ATOM 1103 C CA . PHE A 1 143 ? 10.699 -1.615 -3.322 1.00 94.44 143 PHE A CA 1
ATOM 1104 C C . PHE A 1 143 ? 9.214 -1.567 -2.927 1.00 94.44 143 PHE A C 1
ATOM 1106 O O . PHE A 1 143 ? 8.863 -0.976 -1.911 1.00 94.44 143 PHE A O 1
ATOM 1113 N N . LEU A 1 144 ? 8.338 -2.252 -3.669 1.00 95.19 144 LEU A N 1
ATOM 1114 C CA . LEU A 1 144 ? 6.909 -2.323 -3.349 1.00 95.19 144 LEU A CA 1
ATOM 1115 C C . LEU A 1 144 ? 6.633 -3.063 -2.028 1.00 95.19 144 LEU A C 1
ATOM 1117 O O . LEU A 1 144 ? 5.708 -2.696 -1.303 1.00 95.19 144 LEU A O 1
ATOM 1121 N N . ALA A 1 145 ? 7.418 -4.094 -1.698 1.00 94.12 145 ALA A N 1
ATOM 1122 C CA . ALA A 1 145 ? 7.307 -4.772 -0.408 1.00 94.12 145 ALA A CA 1
ATOM 1123 C C . ALA A 1 145 ? 7.694 -3.840 0.748 1.00 94.12 145 ALA A C 1
ATOM 1125 O O . ALA A 1 145 ? 6.993 -3.808 1.758 1.00 94.12 145 ALA A O 1
ATOM 1126 N N . ASP A 1 146 ? 8.751 -3.045 0.570 1.00 92.50 146 ASP A N 1
ATOM 1127 C CA . ASP A 1 146 ? 9.176 -2.047 1.547 1.00 92.50 146 ASP A CA 1
ATOM 1128 C C . ASP A 1 146 ? 8.090 -0.962 1.707 1.00 92.50 146 ASP A C 1
ATOM 1130 O O . ASP A 1 146 ? 7.729 -0.635 2.836 1.00 92.50 146 ASP A O 1
ATOM 1134 N N . LEU A 1 147 ? 7.453 -0.500 0.616 1.00 90.44 147 LEU A N 1
ATOM 1135 C CA . LEU A 1 147 ? 6.314 0.435 0.674 1.00 90.44 147 LEU A CA 1
ATOM 1136 C C . LEU A 1 147 ? 5.135 -0.110 1.488 1.00 90.44 147 LEU A C 1
ATOM 1138 O O . LEU A 1 147 ? 4.530 0.618 2.275 1.00 90.44 147 LEU A O 1
ATOM 1142 N N . LYS A 1 148 ? 4.824 -1.401 1.339 1.00 84.12 148 LYS A N 1
ATOM 1143 C CA . LYS A 1 148 ? 3.738 -2.047 2.084 1.00 84.12 148 LYS A CA 1
ATOM 1144 C C . LYS A 1 148 ? 3.965 -2.028 3.599 1.00 84.12 148 LYS A C 1
ATOM 1146 O O . LYS A 1 148 ? 2.996 -2.019 4.352 1.00 84.12 148 LYS A O 1
ATOM 1151 N N . THR A 1 149 ? 5.213 -2.001 4.069 1.00 82.19 149 THR A N 1
ATOM 1152 C CA . THR A 1 149 ? 5.481 -1.922 5.514 1.00 82.19 149 THR A CA 1
ATOM 1153 C C . THR A 1 149 ? 5.017 -0.597 6.122 1.00 82.19 149 THR A C 1
ATOM 1155 O O . THR A 1 149 ? 4.517 -0.587 7.247 1.00 82.19 149 THR A O 1
ATOM 1158 N N . PHE A 1 150 ? 5.060 0.506 5.370 1.00 76.31 150 PHE A N 1
ATOM 1159 C CA . PHE A 1 150 ? 4.604 1.810 5.858 1.00 76.31 150 PHE A CA 1
ATOM 1160 C C . PHE A 1 150 ? 3.083 1.899 6.029 1.00 76.31 150 PHE A C 1
ATOM 1162 O O . PHE A 1 150 ? 2.612 2.684 6.851 1.00 76.31 150 PHE A O 1
ATOM 1169 N N . ASP A 1 151 ? 2.314 1.063 5.329 1.00 75.50 151 ASP A N 1
ATOM 1170 C CA . ASP A 1 151 ? 0.860 0.971 5.511 1.00 75.50 151 ASP A CA 1
ATOM 1171 C C . ASP A 1 151 ? 0.513 0.534 6.947 1.00 75.50 151 ASP A C 1
ATOM 1173 O O . ASP A 1 151 ? -0.317 1.137 7.626 1.00 75.50 151 ASP A O 1
ATOM 1177 N N . THR A 1 152 ? 1.257 -0.440 7.484 1.00 66.81 152 THR A N 1
ATOM 1178 C CA . THR A 1 152 ? 1.053 -0.919 8.864 1.00 66.81 152 THR A CA 1
ATOM 1179 C C . THR A 1 152 ? 1.372 0.139 9.923 1.00 66.81 152 THR A C 1
ATOM 1181 O O . THR A 1 152 ? 0.685 0.210 10.941 1.00 66.81 152 THR A O 1
ATOM 1184 N N . LEU A 1 153 ? 2.339 1.024 9.659 1.00 62.62 153 LEU A N 1
ATOM 1185 C CA . LEU A 1 153 ? 2.669 2.143 10.549 1.00 62.62 153 LEU A CA 1
ATOM 1186 C C . LEU A 1 153 ? 1.563 3.211 10.579 1.00 62.62 153 LEU A C 1
ATOM 1188 O O . LEU A 1 153 ? 1.376 3.874 11.599 1.00 62.62 153 LEU A O 1
ATOM 1192 N N . SER A 1 154 ? 0.804 3.369 9.490 1.00 61.09 154 SER A N 1
ATOM 1193 C CA . SER A 1 154 ? -0.342 4.288 9.440 1.00 61.09 154 SER A CA 1
ATOM 1194 C C . SER A 1 154 ? -1.527 3.787 10.274 1.00 61.09 154 SER A C 1
ATOM 1196 O O . SER A 1 154 ? -2.233 4.579 10.904 1.00 61.09 154 SER A O 1
ATOM 1198 N N . GLU A 1 155 ? -1.739 2.471 10.315 1.00 60.19 155 GLU A N 1
ATOM 1199 C CA . GLU A 1 155 ? -2.857 1.848 11.034 1.00 60.19 155 GLU A CA 1
ATOM 1200 C C . GLU A 1 155 ? -2.609 1.716 12.549 1.00 60.19 155 GLU A C 1
ATOM 1202 O O . GLU A 1 155 ? -3.532 1.933 13.338 1.00 60.19 155 GLU A O 1
ATOM 1207 N N . GLU A 1 156 ? -1.367 1.464 12.982 1.00 58.62 156 GLU A N 1
ATOM 1208 C CA . GLU A 1 156 ? -0.981 1.419 14.408 1.00 58.62 156 GLU A CA 1
ATOM 1209 C C . GLU A 1 156 ? -1.275 2.755 15.129 1.00 58.62 156 GLU A C 1
ATOM 1211 O O . GLU A 1 156 ? -1.717 2.793 16.279 1.00 58.62 156 GLU A O 1
ATOM 1216 N N . GLY A 1 157 ? -1.117 3.885 14.431 1.00 59.25 157 GLY A N 1
ATOM 1217 C CA . GLY A 1 157 ? -1.455 5.204 14.975 1.00 59.25 157 GLY A CA 1
ATOM 1218 C C . GLY A 1 157 ? -2.959 5.415 15.188 1.00 59.25 157 GLY A C 1
ATOM 1219 O O . GLY A 1 157 ? -3.366 6.110 16.122 1.00 59.25 157 GLY A O 1
ATOM 1220 N N . LYS A 1 158 ? -3.808 4.798 14.358 1.00 61.50 158 LYS A N 1
ATOM 1221 C CA . LYS A 1 158 ? -5.273 4.919 14.455 1.00 61.50 158 LYS A CA 1
ATOM 1222 C C . LYS A 1 158 ? -5.821 4.053 15.588 1.00 61.50 158 LYS A C 1
ATOM 1224 O O . LYS A 1 158 ? -6.643 4.527 16.375 1.00 61.50 158 LYS A O 1
ATOM 1229 N N . SER A 1 159 ? -5.309 2.828 15.732 1.00 62.66 159 SER A N 1
ATOM 1230 C CA . SER A 1 159 ? -5.733 1.891 16.780 1.00 62.66 159 SER A CA 1
ATOM 1231 C C . SER A 1 159 ? -5.446 2.428 18.190 1.00 62.66 159 SER A C 1
ATOM 1233 O O . SER A 1 159 ? -6.314 2.353 19.063 1.00 62.66 159 SER A O 1
ATOM 1235 N N . ALA A 1 160 ? -4.288 3.063 18.404 1.00 66.81 160 ALA A N 1
ATOM 1236 C CA . ALA A 1 160 ? -3.912 3.649 19.690 1.00 66.81 160 ALA A CA 1
ATOM 1237 C C . ALA A 1 160 ? -4.811 4.836 20.091 1.00 66.81 160 ALA A C 1
ATOM 1239 O O . ALA A 1 160 ? -5.241 4.950 21.246 1.00 66.81 160 ALA A O 1
ATOM 1240 N N . VAL A 1 161 ? -5.147 5.711 19.137 1.00 71.88 161 VAL A N 1
ATOM 1241 C CA . VAL A 1 161 ? -6.044 6.857 19.368 1.00 71.88 161 VAL A CA 1
ATOM 1242 C C . VAL A 1 161 ? -7.472 6.384 19.651 1.00 71.88 161 VAL A C 1
ATOM 1244 O O . VAL A 1 161 ? -8.130 6.892 20.569 1.00 71.88 161 VAL A O 1
ATOM 1247 N N . ASP A 1 162 ? -7.945 5.377 18.920 1.00 75.94 162 ASP A N 1
ATOM 1248 C CA . ASP A 1 162 ? -9.264 4.787 19.134 1.00 75.94 162 ASP A CA 1
ATOM 1249 C C . ASP A 1 162 ? -9.356 4.032 20.462 1.00 75.94 162 ASP A C 1
ATOM 1251 O O . ASP A 1 162 ? -10.365 4.143 21.171 1.00 75.94 162 ASP A O 1
ATOM 1255 N N . GLU A 1 163 ? -8.295 3.333 20.870 1.00 80.00 163 GLU A N 1
ATOM 1256 C CA . GLU A 1 163 ? -8.244 2.662 22.163 1.00 80.00 163 GLU A CA 1
ATOM 1257 C C . GLU A 1 163 ? -8.237 3.670 23.318 1.00 80.00 163 GLU A C 1
ATOM 1259 O O . GLU A 1 163 ? -9.002 3.518 24.278 1.00 80.00 163 GLU A O 1
ATOM 1264 N N . GLN A 1 164 ? -7.456 4.748 23.217 1.00 81.31 164 GLN A N 1
ATOM 1265 C CA . GLN A 1 164 ? -7.439 5.812 24.220 1.00 81.31 164 GLN A CA 1
ATOM 1266 C C . GLN A 1 164 ? -8.804 6.506 24.331 1.00 81.31 164 GLN A C 1
ATOM 1268 O O . GLN A 1 164 ? -9.317 6.752 25.430 1.00 81.31 164 GLN A O 1
ATOM 1273 N N . ARG A 1 165 ? -9.463 6.750 23.195 1.00 85.62 165 ARG A N 1
ATOM 1274 C CA . ARG A 1 165 ? -10.838 7.260 23.145 1.00 85.62 165 ARG A CA 1
ATOM 1275 C C . ARG A 1 165 ? -11.826 6.277 23.780 1.00 85.62 165 ARG A C 1
ATOM 1277 O O . ARG A 1 165 ? -12.714 6.702 24.522 1.00 85.62 165 ARG A O 1
ATOM 1284 N N . ALA A 1 166 ? -11.683 4.975 23.544 1.00 86.31 166 ALA A N 1
ATOM 1285 C CA . ALA A 1 166 ? -12.517 3.950 24.168 1.00 86.31 166 ALA A CA 1
ATOM 1286 C C . ALA A 1 166 ? -12.299 3.876 25.689 1.00 86.31 166 ALA A C 1
ATOM 1288 O O . ALA A 1 166 ? -13.270 3.781 26.446 1.00 86.31 166 ALA A O 1
ATOM 1289 N N . ARG A 1 167 ? -11.049 3.978 26.158 1.00 86.88 167 ARG A N 1
ATOM 1290 C CA . ARG A 1 167 ? -10.698 4.045 27.586 1.00 86.88 167 ARG A CA 1
ATOM 1291 C C . ARG A 1 167 ? -11.343 5.257 28.257 1.00 86.88 167 ARG A C 1
ATOM 1293 O O . ARG A 1 167 ? -12.000 5.087 29.285 1.00 86.88 167 ARG A O 1
ATOM 1300 N N . ARG A 1 168 ? -11.275 6.439 27.632 1.00 89.50 168 ARG A N 1
ATOM 1301 C CA . ARG A 1 168 ? -11.922 7.664 28.136 1.00 89.50 168 ARG A CA 1
ATOM 1302 C C . ARG A 1 168 ? -13.436 7.496 28.291 1.00 89.50 168 ARG A C 1
ATOM 1304 O O . ARG A 1 168 ? -13.966 7.786 29.360 1.00 89.50 168 ARG A O 1
ATOM 1311 N N . ARG A 1 169 ? -14.122 6.933 27.286 1.00 89.75 169 ARG A N 1
ATOM 1312 C CA . ARG A 1 169 ? -15.573 6.656 27.361 1.00 89.75 169 ARG A CA 1
ATOM 1313 C C . ARG A 1 169 ? -15.926 5.670 28.479 1.00 89.75 169 ARG A C 1
ATOM 1315 O O . ARG A 1 169 ? -16.942 5.833 29.151 1.00 89.75 169 ARG A O 1
ATOM 1322 N N . ARG A 1 170 ? -15.109 4.630 28.697 1.00 91.62 170 ARG A N 1
ATOM 1323 C CA . ARG A 1 170 ? -15.328 3.665 29.792 1.00 91.62 170 ARG A CA 1
ATOM 1324 C C . ARG A 1 170 ? -15.164 4.325 31.161 1.00 91.62 170 ARG A C 1
ATOM 1326 O O . ARG A 1 170 ? -15.980 4.063 32.042 1.00 91.62 170 ARG A O 1
ATOM 1333 N N . ALA A 1 171 ? -14.150 5.173 31.331 1.00 92.00 171 ALA A N 1
ATOM 1334 C CA . ALA A 1 171 ? -13.917 5.909 32.572 1.00 92.00 171 ALA A CA 1
ATOM 1335 C C . ALA A 1 171 ? -15.068 6.880 32.877 1.00 92.00 171 ALA A C 1
ATOM 1337 O O . ALA A 1 171 ? -15.622 6.854 33.974 1.00 92.00 171 ALA A O 1
ATOM 1338 N N . GLU A 1 172 ? -15.502 7.655 31.882 1.00 90.25 172 GLU A N 1
ATOM 1339 C CA . GLU A 1 172 ? -16.640 8.570 32.008 1.00 90.25 172 GLU A CA 1
ATOM 1340 C C . GLU A 1 172 ? -17.929 7.820 32.377 1.00 90.25 172 GLU A C 1
ATOM 1342 O O . GLU A 1 172 ? -18.639 8.192 33.311 1.00 90.25 172 GLU A O 1
ATOM 1347 N N . ARG A 1 173 ? -18.193 6.684 31.722 1.00 90.75 173 ARG A N 1
ATOM 1348 C CA . ARG A 1 173 ? -19.365 5.853 32.019 1.00 90.75 173 ARG A CA 1
ATOM 1349 C C . ARG A 1 173 ? -19.345 5.282 33.441 1.00 90.75 173 ARG A C 1
ATOM 1351 O O . ARG A 1 173 ? -20.414 5.105 34.025 1.00 90.75 173 ARG A O 1
ATOM 1358 N N . ARG A 1 174 ? -18.166 4.961 33.988 1.00 91.44 174 ARG A N 1
ATOM 1359 C CA . ARG A 1 174 ? -18.015 4.529 35.390 1.00 91.44 174 ARG A CA 1
ATOM 1360 C C . ARG A 1 174 ? -18.278 5.686 36.349 1.00 91.44 174 ARG A C 1
ATOM 1362 O O . ARG A 1 174 ? -19.025 5.500 37.302 1.00 91.44 174 ARG A O 1
ATOM 1369 N N . ARG A 1 175 ? -17.746 6.875 36.056 1.00 92.00 175 ARG A N 1
ATOM 1370 C CA . ARG A 1 175 ? -17.971 8.085 36.856 1.00 92.00 175 ARG A CA 1
ATOM 1371 C C . ARG A 1 175 ? -19.457 8.440 36.946 1.00 92.00 175 ARG A C 1
ATOM 1373 O O . ARG A 1 175 ? -19.982 8.555 38.046 1.00 92.00 175 ARG A O 1
ATOM 1380 N N . LEU A 1 176 ? -20.155 8.489 35.811 1.00 89.94 176 LEU A N 1
ATOM 1381 C CA . LEU A 1 176 ? -21.595 8.772 35.772 1.00 89.94 176 LEU A CA 1
ATOM 1382 C C . LEU A 1 176 ? -22.430 7.730 36.537 1.00 89.94 176 LEU A C 1
ATOM 1384 O O . LEU A 1 176 ? -23.477 8.052 37.096 1.00 89.94 176 LEU A O 1
ATOM 1388 N N . GLN A 1 177 ? -21.998 6.465 36.560 1.00 88.50 177 GLN A N 1
ATOM 1389 C CA . GLN A 1 177 ? -22.660 5.428 37.357 1.00 88.50 177 GLN A CA 1
ATOM 1390 C C . GLN A 1 177 ? -22.400 5.592 38.855 1.00 88.50 177 GLN A C 1
ATOM 1392 O O . GLN A 1 177 ? -23.338 5.432 39.630 1.00 88.50 177 GLN A O 1
ATOM 1397 N N . ALA A 1 178 ? -21.174 5.937 39.253 1.00 88.69 178 ALA A N 1
ATOM 1398 C CA . ALA A 1 178 ? -20.836 6.205 40.647 1.00 88.69 178 ALA A CA 1
ATOM 1399 C C . ALA A 1 178 ? -21.609 7.417 41.188 1.00 88.69 178 ALA A C 1
ATOM 1401 O O . ALA A 1 178 ? -22.221 7.322 42.246 1.00 88.69 178 ALA A O 1
ATOM 1402 N N . GLU A 1 179 ? -21.681 8.509 40.421 1.00 89.81 179 GLU A N 1
ATOM 1403 C CA . GLU A 1 179 ? -22.462 9.702 40.778 1.00 89.81 179 GLU A CA 1
ATOM 1404 C C . GLU A 1 179 ? -23.957 9.370 40.935 1.00 89.81 179 GLU A C 1
ATOM 1406 O O . GLU A 1 179 ? -24.595 9.775 41.906 1.00 89.81 179 GLU A O 1
ATOM 1411 N N . ARG A 1 180 ? -24.521 8.553 40.034 1.00 85.44 180 ARG A N 1
ATOM 1412 C CA . ARG A 1 180 ? -25.908 8.067 40.148 1.00 85.44 180 ARG A CA 1
ATOM 1413 C C . ARG A 1 180 ? -26.130 7.131 41.337 1.00 85.44 180 ARG A C 1
ATOM 1415 O O . ARG A 1 180 ? -27.210 7.162 41.921 1.00 85.44 180 ARG A O 1
ATOM 1422 N N . GLY A 1 181 ? -25.153 6.288 41.662 1.00 82.62 181 GLY A N 1
ATOM 1423 C CA . GLY A 1 181 ? -25.189 5.407 42.829 1.00 82.62 181 GLY A CA 1
ATOM 1424 C C . GLY A 1 181 ? -25.187 6.208 44.129 1.00 82.62 181 GLY A C 1
ATOM 1425 O O . GLY A 1 181 ? -26.103 6.056 44.931 1.00 82.62 181 GLY A O 1
ATOM 1426 N N . ALA A 1 182 ? -24.243 7.140 44.267 1.00 82.50 182 ALA A N 1
ATOM 1427 C CA . ALA A 1 182 ? -24.138 8.030 45.419 1.00 82.50 182 ALA A CA 1
ATOM 1428 C C . ALA A 1 182 ? -25.398 8.893 45.598 1.00 82.50 182 ALA A C 1
ATOM 1430 O O . ALA A 1 182 ? -25.922 9.008 46.702 1.00 82.50 182 ALA A O 1
ATOM 1431 N N . ALA A 1 183 ? -25.958 9.437 44.511 1.00 77.94 183 ALA A N 1
ATOM 1432 C CA . ALA A 1 183 ? -27.202 10.205 44.579 1.00 77.94 183 ALA A CA 1
ATOM 1433 C C . ALA A 1 183 ? -28.391 9.361 45.078 1.00 77.94 183 ALA A C 1
ATOM 1435 O O . ALA A 1 183 ? -29.204 9.841 45.866 1.00 77.94 183 ALA A O 1
ATOM 1436 N N . ARG A 1 184 ? -28.492 8.095 44.650 1.00 78.50 184 ARG A N 1
ATOM 1437 C CA . ARG A 1 184 ? -29.529 7.168 45.136 1.00 78.50 184 ARG A CA 1
ATOM 1438 C C . ARG A 1 184 ? -29.348 6.832 46.609 1.00 78.50 184 ARG A C 1
ATOM 1440 O O . ARG A 1 184 ? -30.338 6.757 47.329 1.00 78.50 184 ARG A O 1
ATOM 1447 N N . GLU A 1 185 ? -28.110 6.654 47.046 1.00 77.31 185 GLU A N 1
ATOM 1448 C CA . GLU A 1 185 ? -27.790 6.373 48.442 1.00 77.31 185 GLU A CA 1
ATOM 1449 C C . GLU A 1 185 ? -28.153 7.550 49.354 1.00 77.31 185 GLU A C 1
ATOM 1451 O O . GLU A 1 185 ? -28.821 7.355 50.366 1.00 77.31 185 GLU A O 1
ATOM 1456 N N . VAL A 1 186 ? -27.828 8.783 48.955 1.00 78.88 186 VAL A N 1
ATOM 1457 C CA . VAL A 1 186 ? -28.202 9.994 49.705 1.00 78.88 186 VAL A CA 1
ATOM 1458 C C . VAL A 1 186 ? -29.723 10.133 49.819 1.00 78.88 186 VAL A C 1
ATOM 1460 O O . VAL A 1 186 ? -30.240 10.452 50.891 1.00 78.88 186 VAL A O 1
ATOM 1463 N N . VAL A 1 187 ? -30.461 9.863 48.737 1.00 78.19 187 VAL A N 1
ATOM 1464 C CA . VAL A 1 187 ? -31.933 9.877 48.760 1.00 78.19 187 VAL A CA 1
ATOM 1465 C C . VAL A 1 187 ? -32.478 8.790 49.694 1.00 78.19 187 VAL A C 1
ATOM 1467 O O . VAL A 1 187 ? -33.363 9.079 50.496 1.00 78.19 187 VAL A O 1
ATOM 1470 N N . ALA A 1 188 ? -31.920 7.576 49.659 1.00 76.69 188 ALA A N 1
ATOM 1471 C CA . ALA A 1 188 ? -32.328 6.481 50.538 1.00 76.69 188 ALA A CA 1
ATOM 1472 C C . ALA A 1 188 ? -32.058 6.785 52.024 1.00 76.69 188 ALA A C 1
ATOM 1474 O O . ALA A 1 188 ? -32.947 6.605 52.858 1.00 76.69 188 ALA A O 1
ATOM 1475 N N . GLN A 1 189 ? -30.877 7.318 52.360 1.00 75.50 189 GLN A N 1
ATOM 1476 C CA . GLN A 1 189 ? -30.538 7.724 53.730 1.00 75.50 189 GLN A CA 1
ATOM 1477 C C . GLN A 1 189 ? -31.462 8.843 54.236 1.00 75.50 189 GLN A C 1
ATOM 1479 O O . GLN A 1 189 ? -31.917 8.814 55.382 1.00 75.50 189 GLN A O 1
ATOM 1484 N N . ARG A 1 190 ? -31.800 9.810 53.372 1.00 75.44 190 ARG A N 1
ATOM 1485 C CA . ARG A 1 190 ? -32.739 10.888 53.707 1.00 75.44 190 ARG A CA 1
ATOM 1486 C C . ARG A 1 190 ? -34.155 10.363 53.958 1.00 75.44 190 ARG A C 1
ATOM 1488 O O . ARG A 1 190 ? -34.811 10.850 54.873 1.00 75.44 190 ARG A O 1
ATOM 1495 N N . SER A 1 191 ? -34.608 9.360 53.207 1.00 69.44 191 SER A N 1
ATOM 1496 C CA . SER A 1 191 ? -35.907 8.712 53.433 1.00 69.44 191 SER A CA 1
ATOM 1497 C C . SER A 1 191 ? -35.958 7.906 54.735 1.00 69.44 191 SER A C 1
ATOM 1499 O O . SER A 1 191 ? -36.996 7.905 55.389 1.00 69.44 191 SER A O 1
ATOM 1501 N N . MET A 1 192 ? -34.855 7.280 55.161 1.00 61.50 192 MET A N 1
ATOM 1502 C CA . MET A 1 192 ? -34.814 6.555 56.441 1.00 61.50 192 MET A CA 1
ATOM 1503 C C . MET A 1 192 ? -34.806 7.481 57.663 1.00 61.50 192 MET A C 1
ATOM 1505 O O . MET A 1 192 ? -35.349 7.128 58.705 1.00 61.50 192 MET A O 1
ATOM 1509 N N . ARG A 1 193 ? -34.261 8.698 57.541 1.00 60.53 193 ARG A N 1
ATOM 1510 C CA . ARG A 1 193 ? -34.209 9.669 58.649 1.00 60.53 193 ARG A CA 1
ATOM 1511 C C . ARG A 1 193 ? -35.562 10.288 59.020 1.00 60.53 193 ARG A C 1
ATOM 1513 O O . ARG A 1 193 ? -35.700 10.792 60.126 1.00 60.53 193 ARG A O 1
ATOM 1520 N N . ILE A 1 194 ? -36.545 10.265 58.118 1.00 60.72 194 ILE A N 1
ATOM 1521 C CA . ILE A 1 194 ? -37.878 10.864 58.336 1.00 60.72 194 ILE A CA 1
ATOM 1522 C C . ILE A 1 194 ? -38.836 9.880 59.043 1.00 60.72 194 ILE A C 1
ATOM 1524 O O . ILE A 1 194 ? -39.875 10.290 59.545 1.00 60.72 194 ILE A O 1
ATOM 1528 N N . GLN A 1 195 ? -38.479 8.594 59.148 1.00 57.53 195 GLN A N 1
ATOM 1529 C CA . GLN A 1 195 ? -39.297 7.554 59.793 1.00 57.53 195 GLN A CA 1
ATOM 1530 C C . GLN A 1 195 ? -38.924 7.258 61.259 1.00 57.53 195 GLN A C 1
ATOM 1532 O O . GLN A 1 195 ? -39.380 6.260 61.812 1.00 57.53 195 GLN A O 1
ATOM 1537 N N . ALA A 1 196 ? -38.110 8.094 61.911 1.00 58.03 196 ALA A N 1
ATOM 1538 C CA . ALA A 1 196 ? -37.807 7.918 63.331 1.00 58.03 196 ALA A CA 1
ATOM 1539 C C . ALA A 1 196 ? -38.999 8.393 64.194 1.00 58.03 196 ALA A C 1
ATOM 1541 O O . ALA A 1 196 ? -39.373 9.565 64.092 1.00 58.03 196 ALA A O 1
ATOM 1542 N N . PRO A 1 197 ? -39.611 7.526 65.027 1.00 68.25 197 PRO A N 1
ATOM 1543 C CA . PRO A 1 197 ? -40.690 7.940 65.919 1.00 68.25 197 PRO A CA 1
ATOM 1544 C C . PRO A 1 197 ? -40.168 8.957 66.950 1.00 68.25 197 PRO A C 1
ATOM 1546 O O . PRO A 1 197 ? -39.026 8.828 67.403 1.00 68.25 197 PRO A O 1
ATOM 1549 N N . PRO A 1 198 ? -40.967 9.980 67.312 1.00 71.31 198 PRO A N 1
ATOM 1550 C CA . PRO A 1 198 ? -40.536 11.006 68.253 1.00 71.31 198 PRO A CA 1
ATOM 1551 C C . PRO A 1 198 ? -40.230 10.386 69.626 1.00 71.31 198 PRO A C 1
ATOM 1553 O O . PRO A 1 198 ? -40.919 9.446 70.036 1.00 71.31 198 PRO A O 1
ATOM 1556 N N . PRO A 1 199 ? -39.204 10.886 70.340 1.00 73.06 199 PRO A N 1
ATOM 1557 C CA . PRO A 1 199 ? -38.853 10.364 71.652 1.00 73.06 199 PRO A CA 1
ATOM 1558 C C . PRO A 1 199 ? -40.016 10.570 72.636 1.00 73.06 199 PRO A C 1
ATOM 1560 O O . PRO A 1 199 ? -40.690 11.604 72.567 1.00 73.06 199 PRO A O 1
ATOM 1563 N N . PRO A 1 200 ? -40.264 9.612 73.548 1.00 73.50 200 PRO A N 1
ATOM 1564 C CA . PRO A 1 200 ? -41.291 9.769 74.566 1.00 73.50 200 PRO A CA 1
ATOM 1565 C C . PRO A 1 200 ? -40.953 10.981 75.440 1.00 73.50 200 PRO A C 1
ATOM 1567 O O . PRO A 1 200 ? -39.832 11.113 75.936 1.00 73.50 200 PRO A O 1
ATOM 1570 N N . GLY A 1 201 ? -41.920 11.892 75.565 1.00 73.19 201 GLY A N 1
ATOM 1571 C CA . GLY A 1 201 ? -41.787 13.106 76.365 1.00 73.19 201 GLY A CA 1
ATOM 1572 C C . GLY A 1 201 ? -41.588 12.796 77.853 1.00 73.19 201 GLY A C 1
ATOM 1573 O O . GLY A 1 201 ? -41.970 11.715 78.309 1.00 73.19 201 GLY A O 1
ATOM 1574 N N . PRO A 1 202 ? -40.977 13.722 78.612 1.00 67.00 202 PRO A N 1
ATOM 1575 C CA . PRO A 1 202 ? -40.677 13.504 80.020 1.00 67.00 202 PRO A CA 1
ATOM 1576 C C . PRO A 1 202 ? -41.973 13.324 80.817 1.00 67.00 202 PRO A C 1
ATOM 1578 O O . PRO A 1 202 ? -42.878 14.155 80.739 1.00 67.00 202 PRO A O 1
ATOM 1581 N N . ALA A 1 203 ? -42.047 12.218 81.558 1.00 63.00 203 ALA A N 1
ATOM 1582 C CA . ALA A 1 203 ? -43.127 11.934 82.491 1.00 63.00 203 ALA A CA 1
ATOM 1583 C C . ALA A 1 203 ? -43.084 12.958 83.635 1.00 63.00 203 ALA A C 1
ATOM 1585 O O . ALA A 1 203 ? -42.073 13.053 84.335 1.00 63.00 203 ALA A O 1
ATOM 1586 N N . GLY A 1 204 ? -44.153 13.746 83.750 1.00 63.84 204 GLY A N 1
ATOM 1587 C CA . GLY A 1 204 ? -44.439 14.603 84.901 1.00 63.84 204 GLY A CA 1
ATOM 1588 C C . GLY A 1 204 ? -45.231 13.859 85.961 1.00 63.84 204 GLY A C 1
ATOM 1589 O O . GLY A 1 204 ? -45.982 12.932 85.579 1.00 63.84 204 GLY A O 1
#

Radius of gyration: 40.38 Å; chains: 1; bounding box: 88×74×124 Å

pLDDT: mean 70.37, std 19.84, range [36.5, 97.12]

Secondary structure (DSSP, 8-state):
----------------------PPPPHHHHHHHHHHHHHHHHHHHHTT----------PPP-------PPPPPPP-------------------SS-------GGG--HHHHHHHHHHHHHHHHSHHHHHHHHHHHS--HHHHHHHHHHHHHHHHHHHHHHHHHHHHHHHHHHHHHHHHHHHHHHHHHHHHHHTTPPPPPPPP-